Protein AF-A0A0S7YX00-F1 (afdb_monomer)

Sequence (338 aa):
MTSGRVPSSRSVAGLLFGPGLVAVASLVLVPGPVPAQARPAGPFEGATAPPATVVSAWKPSEPPGGVEIAVRPLPASLGFGGDPFGFRRVASSASLAGPRQAEPGGASPARATLFSAVLPGAGQHLLGQNRKWVYLALEATGWFFYLDRRSKGNDLAVAYRDFAWVEARIQSGERVDGDFDYYEKLTQWQRSGLFDADPSAAGVQPETDPDTYNGSIWELATGIFLPDGPEPPASDPRYQRALQYYAERGYGTEFLWDWTGTGEAQEEYGDLISASDERYRQATNALGAIIANHVVSAVDAYLSSRGVPTPSEIRVAPTVAPSGDVRWVTRVRLDRLP

Mean predicted aligned error: 16.05 Å

Secondary structure (DSSP, 8-state):
----PPP---------------------PPPPPPPPPP---------PPPPPPP-------PPS-PEEEEPPPPP--------SS--TT-------------------HHHHHHHHHHSTTHHHHHTT-TTHHHHHHHHHHHHHHHHHHHHHHHHHHHHHHHHIIIIIB---SS-----HHHHHHHHH-SB---S-S-TTSSS------TTSHHHHHHHHHHHHHS-SSSPPPTTSHHHHHHHHHHHHHS--GGG-BB-TT-HHHHHHHHHHHHHHHHHHHHHHHHHHHHHHHHHHHHHHHHHHHTTPPPPSEEEEEEEE-TTS-EEEEEEEEPPPP-

Foldseek 3Di:
DDDDDDDDDDDDDDDDDDDDDDDDDDDDDDDDDDDDDDDDDDDDDDDDDDDDDDDDDDDDPDDPDWDWDFDDDDFDFDDDDDDLPPCPPPQVFPQPDDDDQQDLPDDDLVNLLVLLLVPFLRLVVVSVHPCSVVLVVLLVVLVVLLVVLLVVLVVLVVVLQVLCQPQWDPDDDDDDGDDVVLLVVLLVAQWLAAQAPDPVDPDRDFGCPCSHNLNVLLVVLCVVQPPPDPDDPCPDVSVVSSSVSSVVRRDHNNSTTHCVPPVVSSVVSVVSNVSSVSSVVSSVVSVVSSSVSSNLSSVQSSCVSVVHDGFSGWGWDFDQDPRRTTTTTIITHHDDDD

pLDDT: mean 70.53, std 27.31, range [21.47, 98.5]

Solvent-accessible surface area (backbone atoms only — not comparable to full-atom values): 20648 Å² total; per-residue (Å²): 137,83,87,85,87,82,85,85,77,86,82,78,85,77,87,79,83,79,85,82,86,84,84,83,84,83,86,81,82,79,81,77,88,75,83,81,79,87,76,86,88,79,90,84,86,90,82,91,78,82,84,83,78,82,81,77,88,79,80,80,89,72,81,91,77,72,64,83,57,85,61,86,75,82,91,58,78,69,84,89,89,75,78,89,74,75,62,80,77,65,72,52,70,60,70,77,82,84,89,78,89,66,76,93,66,87,60,55,39,68,57,25,19,54,40,2,55,77,39,40,18,44,13,28,48,69,60,73,40,74,65,20,57,56,39,40,51,52,42,55,51,23,51,50,49,21,54,54,25,45,49,54,18,49,54,32,51,50,47,36,52,53,46,41,57,70,71,28,37,50,86,49,90,74,96,74,86,75,61,69,68,55,60,50,46,58,65,75,34,62,26,30,48,43,46,46,69,43,79,88,51,92,71,78,35,68,24,80,54,58,88,17,50,22,4,37,42,35,53,53,22,37,70,74,47,48,72,95,71,81,83,72,58,77,87,36,71,44,49,46,50,20,50,49,53,24,68,76,69,40,55,49,71,69,68,23,34,46,36,81,94,38,61,70,57,47,52,53,44,44,50,34,49,54,51,16,53,50,24,43,51,49,15,52,51,25,49,51,51,37,54,49,47,19,53,53,30,14,52,51,18,34,38,48,56,70,71,44,78,77,55,55,31,54,40,66,45,82,43,73,43,98,84,43,35,72,38,58,43,48,45,49,40,62,73,80,78,133

Structure (mmCIF, N/CA/C/O backbone):
data_AF-A0A0S7YX00-F1
#
_entry.id   AF-A0A0S7YX00-F1
#
loop_
_atom_site.group_PDB
_atom_site.id
_atom_site.type_symbol
_atom_site.label_atom_id
_atom_site.label_alt_id
_atom_site.label_comp_id
_atom_site.label_asym_id
_atom_site.label_entity_id
_atom_site.label_seq_id
_atom_site.pdbx_PDB_ins_code
_atom_site.Cartn_x
_atom_site.Cartn_y
_atom_site.Cartn_z
_atom_site.occupancy
_atom_site.B_iso_or_equiv
_atom_site.auth_seq_id
_atom_site.auth_comp_id
_atom_site.auth_asym_id
_atom_site.auth_atom_id
_atom_site.pdbx_PDB_model_num
ATOM 1 N N . MET A 1 1 ? -36.240 34.944 -30.068 1.00 39.12 1 MET A N 1
ATOM 2 C CA . MET A 1 1 ? -35.893 33.544 -30.388 1.00 39.12 1 MET A CA 1
ATOM 3 C C . MET A 1 1 ? -34.801 33.125 -29.406 1.00 39.12 1 MET A C 1
ATOM 5 O O . MET A 1 1 ? -33.684 33.595 -29.538 1.00 39.12 1 MET A O 1
ATOM 9 N N . THR A 1 2 ? -35.190 32.702 -28.193 1.00 36.19 2 THR A N 1
ATOM 10 C CA . THR A 1 2 ? -35.286 31.284 -27.740 1.00 36.19 2 THR A CA 1
ATOM 11 C C . THR A 1 2 ? -33.901 30.630 -27.691 1.00 36.19 2 THR A C 1
ATOM 13 O O . THR A 1 2 ? -33.361 30.287 -28.729 1.00 36.19 2 THR A O 1
ATOM 16 N N . SER A 1 3 ? -33.197 30.707 -26.556 1.00 36.34 3 SER A N 1
ATOM 17 C CA . SER A 1 3 ? -33.302 29.848 -25.352 1.00 36.34 3 SER A CA 1
ATOM 18 C C . SER A 1 3 ? -32.777 28.428 -25.580 1.00 36.34 3 SER A C 1
ATOM 20 O O . SER A 1 3 ? -33.267 27.722 -26.452 1.00 36.34 3 SER A O 1
ATOM 22 N N . GLY A 1 4 ? -31.814 28.016 -24.751 1.00 30.84 4 GLY A N 1
ATOM 23 C CA . GLY A 1 4 ? -31.291 26.652 -24.717 1.00 30.84 4 GLY A CA 1
ATOM 24 C C . GLY A 1 4 ? -30.105 26.492 -23.768 1.00 30.84 4 GLY A C 1
ATOM 25 O O . GLY A 1 4 ? -29.008 26.166 -24.202 1.00 30.84 4 GLY A O 1
ATOM 26 N N . ARG A 1 5 ? -30.306 26.765 -22.472 1.00 38.06 5 ARG A N 1
ATOM 27 C CA . ARG A 1 5 ? -29.347 26.447 -21.399 1.00 38.06 5 ARG A CA 1
ATOM 28 C C . ARG A 1 5 ? -29.651 25.026 -20.913 1.00 38.06 5 ARG A C 1
ATOM 30 O O . ARG A 1 5 ? -30.745 24.795 -20.406 1.00 38.06 5 ARG A O 1
ATOM 37 N N . VAL A 1 6 ? -28.709 24.098 -21.062 1.00 38.31 6 VAL A N 1
ATOM 38 C CA . VAL A 1 6 ? -28.797 22.734 -20.512 1.00 38.31 6 VAL A CA 1
ATOM 39 C C . VAL A 1 6 ? -27.951 22.665 -19.234 1.00 38.31 6 VAL A C 1
ATOM 41 O O . VAL A 1 6 ? -26.785 23.058 -19.279 1.00 38.31 6 VAL A O 1
ATOM 44 N N . PRO A 1 7 ? -28.493 22.200 -18.093 1.00 37.00 7 PRO A N 1
ATOM 45 C CA . PRO A 1 7 ? -27.717 21.939 -16.887 1.00 37.00 7 PRO A CA 1
ATOM 46 C C . PRO A 1 7 ? -27.317 20.456 -16.817 1.00 37.00 7 PRO A C 1
ATOM 48 O O . PRO A 1 7 ? -28.180 19.582 -16.864 1.00 37.00 7 PRO A O 1
ATOM 51 N N . SER A 1 8 ? -26.027 20.153 -16.657 1.00 32.59 8 SER A N 1
ATOM 52 C CA . SER A 1 8 ? -25.559 18.790 -16.371 1.00 32.59 8 SER A CA 1
ATOM 53 C C . SER A 1 8 ? -25.331 18.594 -14.868 1.00 32.59 8 SER A C 1
ATOM 55 O O . SER A 1 8 ? -24.428 19.172 -14.267 1.00 32.59 8 SER A O 1
ATOM 57 N N . SER A 1 9 ? -26.243 17.808 -14.296 1.00 30.42 9 SER A N 1
ATOM 58 C CA . SER A 1 9 ? -26.209 16.990 -13.075 1.00 30.42 9 SER A CA 1
ATOM 59 C C . SER A 1 9 ? -25.011 17.100 -12.118 1.00 30.42 9 SER A C 1
ATOM 61 O O . SER A 1 9 ? -23.893 16.693 -12.423 1.00 30.42 9 SER A O 1
ATOM 63 N N . ARG A 1 10 ? -25.322 17.481 -10.872 1.00 30.47 10 ARG A N 1
ATOM 64 C CA . ARG A 1 10 ? -24.549 17.115 -9.678 1.00 30.47 10 ARG A CA 1
ATOM 65 C C . ARG A 1 10 ? -24.726 15.618 -9.404 1.00 30.47 10 ARG A C 1
ATOM 67 O O . ARG A 1 10 ? -25.844 15.189 -9.128 1.00 30.47 10 ARG A O 1
ATOM 74 N N . SER A 1 11 ? -23.638 14.854 -9.428 1.00 27.12 11 SER A N 1
ATOM 75 C CA . SER A 1 11 ? -23.610 13.504 -8.859 1.00 27.12 11 SER A CA 1
ATOM 76 C C . SER A 1 11 ? -23.527 13.593 -7.338 1.00 27.12 11 SER A C 1
ATOM 78 O O . SER A 1 11 ? -22.580 14.141 -6.778 1.00 27.12 11 SER A O 1
ATOM 80 N N . VAL A 1 12 ? -24.553 13.066 -6.677 1.00 28.19 12 VAL A N 1
ATOM 81 C CA . VAL A 1 12 ? -24.581 12.797 -5.239 1.00 28.19 12 VAL A CA 1
ATOM 82 C C . VAL A 1 12 ? -23.886 11.454 -5.031 1.00 28.19 12 VAL A C 1
ATOM 84 O O . VAL A 1 12 ? -24.393 10.425 -5.472 1.00 28.19 12 VAL A O 1
ATOM 87 N N . ALA A 1 13 ? -22.720 11.456 -4.388 1.00 27.70 13 ALA A N 1
ATOM 88 C CA . ALA A 1 13 ? -22.060 10.231 -3.951 1.00 27.70 13 ALA A CA 1
ATOM 89 C C . ALA A 1 13 ? -22.812 9.669 -2.735 1.00 27.70 13 ALA A C 1
ATOM 91 O O . ALA A 1 13 ? -22.758 10.225 -1.637 1.00 27.70 13 ALA A O 1
ATOM 92 N N . GLY A 1 14 ? -23.561 8.588 -2.949 1.00 25.30 14 GLY A N 1
ATOM 93 C CA . GLY A 1 14 ? -24.151 7.792 -1.880 1.00 25.30 14 GLY A CA 1
ATOM 94 C C . GLY A 1 14 ? -23.082 6.931 -1.207 1.00 25.30 14 GLY A C 1
ATOM 95 O O . GLY A 1 14 ? -22.439 6.116 -1.863 1.00 25.30 14 GLY A O 1
ATOM 96 N N . LEU A 1 15 ? -22.912 7.098 0.106 1.00 25.75 15 LEU A N 1
ATOM 97 C CA . LEU A 1 15 ? -22.198 6.149 0.959 1.00 25.75 15 LEU A CA 1
ATOM 98 C C . LEU A 1 15 ? -22.994 4.838 1.021 1.00 25.75 15 LEU A C 1
ATOM 100 O O . LEU A 1 15 ? -24.008 4.748 1.713 1.00 25.75 15 LEU A O 1
ATOM 104 N N . LEU A 1 16 ? -22.530 3.820 0.300 1.00 25.03 16 LEU A N 1
ATOM 105 C CA . LEU A 1 16 ? -22.987 2.442 0.453 1.00 25.03 16 LEU A CA 1
ATOM 106 C C . LEU A 1 16 ? -22.139 1.760 1.533 1.00 25.03 16 LEU A C 1
ATOM 108 O O . LEU A 1 16 ? -20.984 1.409 1.308 1.00 25.03 16 LEU A O 1
ATOM 112 N N . PHE A 1 17 ? -22.724 1.573 2.716 1.00 27.27 17 PHE A N 1
ATOM 113 C CA . PHE A 1 17 ? -22.207 0.656 3.731 1.00 27.27 17 PHE A CA 1
ATOM 114 C C . PHE A 1 17 ? -22.526 -0.786 3.300 1.00 27.27 17 PHE A C 1
ATOM 116 O O . PHE A 1 17 ? -23.693 -1.166 3.215 1.00 27.27 17 PHE A O 1
ATOM 123 N N . GLY A 1 18 ? -21.494 -1.579 3.001 1.00 27.72 18 GLY A N 1
ATOM 124 C CA . GLY A 1 18 ? -21.619 -3.018 2.738 1.00 27.72 18 GLY A CA 1
ATOM 125 C C . GLY A 1 18 ? -21.841 -3.835 4.026 1.00 27.72 18 GLY A C 1
ATOM 126 O O . GLY A 1 18 ? -21.456 -3.383 5.107 1.00 27.72 18 GLY A O 1
ATOM 127 N N . PRO A 1 19 ? -22.464 -5.028 3.950 1.00 31.31 19 PRO A N 1
ATOM 128 C CA . PRO A 1 19 ? -22.871 -5.783 5.128 1.00 31.31 19 PRO A CA 1
ATOM 129 C C . PRO A 1 19 ? -21.770 -6.711 5.668 1.00 31.31 19 PRO A C 1
ATOM 131 O O . PRO A 1 19 ? -21.123 -7.436 4.922 1.00 31.31 19 PRO A O 1
ATOM 134 N N . GLY A 1 20 ? -21.673 -6.758 7.001 1.00 26.23 20 GLY A N 1
ATOM 135 C CA . GLY A 1 20 ? -21.537 -8.004 7.762 1.00 26.23 20 GLY A CA 1
ATOM 136 C C . GLY A 1 20 ? -20.163 -8.675 7.821 1.00 26.23 20 GLY A C 1
ATOM 137 O O . GLY A 1 20 ? -19.951 -9.705 7.192 1.00 26.23 20 GLY A O 1
ATOM 138 N N . LEU A 1 21 ? -19.289 -8.199 8.711 1.00 24.34 21 LEU A N 1
ATOM 139 C CA . LEU A 1 21 ? -18.224 -9.028 9.285 1.00 24.34 21 LEU A CA 1
ATOM 140 C C . LEU A 1 21 ? -18.770 -9.708 10.550 1.00 24.34 21 LEU A C 1
ATOM 142 O O . LEU A 1 21 ? -19.022 -9.057 11.562 1.00 24.34 21 LEU A O 1
ATOM 146 N N . VAL A 1 22 ? -18.995 -11.022 10.479 1.00 22.67 22 VAL A N 1
ATOM 147 C CA . VAL A 1 22 ? -19.346 -11.855 11.638 1.00 22.67 22 VAL A CA 1
ATOM 148 C C . VAL A 1 22 ? -18.048 -12.307 12.303 1.00 22.67 22 VAL A C 1
ATOM 150 O O . VAL A 1 22 ? -17.321 -13.133 11.757 1.00 22.67 22 VAL A O 1
ATOM 153 N N . ALA A 1 23 ? -17.750 -11.777 13.488 1.00 23.91 23 ALA A N 1
ATOM 154 C CA . ALA A 1 23 ? -16.670 -12.285 14.326 1.00 23.91 23 ALA A CA 1
ATOM 155 C C . ALA A 1 23 ? -17.162 -13.513 15.111 1.00 23.91 23 ALA A C 1
ATOM 157 O O . ALA A 1 23 ? -18.041 -13.405 15.966 1.00 23.91 23 ALA A O 1
ATOM 158 N N . VAL A 1 24 ? -16.596 -14.688 14.824 1.00 21.47 24 VAL A N 1
ATOM 159 C CA . VAL A 1 24 ? -16.824 -15.914 15.603 1.00 21.47 24 VAL A CA 1
ATOM 160 C C . VAL A 1 24 ? -15.789 -15.970 1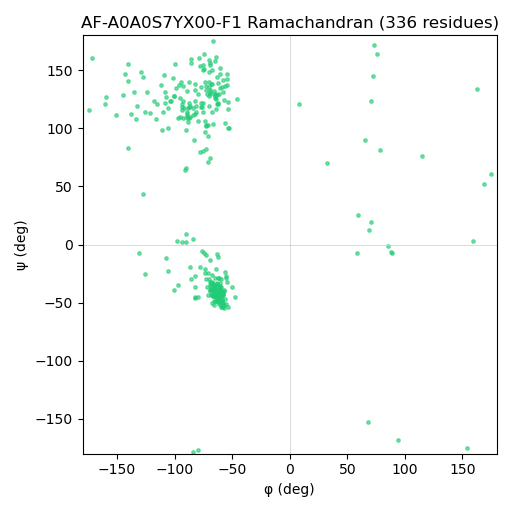6.726 1.00 21.47 24 VAL A C 1
ATOM 162 O O . VAL A 1 24 ? -14.601 -16.154 16.476 1.00 21.47 24 VAL A O 1
ATOM 165 N N . ALA A 1 25 ? -16.234 -15.809 17.972 1.00 25.16 25 ALA A N 1
ATOM 166 C CA . ALA A 1 25 ? -15.408 -16.040 19.153 1.00 25.16 25 ALA A CA 1
ATOM 167 C C . ALA A 1 25 ? -15.591 -17.490 19.628 1.00 25.16 25 ALA A C 1
ATOM 169 O O . ALA A 1 25 ? -16.645 -17.845 20.155 1.00 25.16 25 ALA A O 1
ATOM 170 N N . SER A 1 26 ? -14.569 -18.329 19.452 1.00 21.91 26 SER A N 1
ATOM 171 C CA . SER A 1 26 ? -14.550 -19.699 19.981 1.00 21.91 26 SER A CA 1
ATOM 172 C C . SER A 1 26 ? -13.866 -19.730 21.348 1.00 21.91 26 SER A C 1
ATOM 174 O O . SER A 1 26 ? -12.684 -19.415 21.468 1.00 21.91 26 SER A O 1
ATOM 176 N N . LEU A 1 27 ? -14.607 -20.133 22.382 1.00 24.45 27 LEU A N 1
ATOM 177 C CA . LEU A 1 27 ? -14.086 -20.410 23.721 1.00 24.45 27 LEU A CA 1
ATOM 178 C C . LEU A 1 27 ? -13.621 -21.873 23.775 1.00 24.45 27 LEU A C 1
ATOM 180 O O . LEU A 1 27 ? -14.450 -22.781 23.771 1.00 24.45 27 LEU A O 1
ATOM 184 N N . VAL A 1 28 ? -12.311 -22.119 23.823 1.00 23.00 28 VAL A N 1
ATOM 185 C CA . VAL A 1 28 ? -11.766 -23.474 24.012 1.00 23.00 28 VAL A CA 1
ATOM 186 C C . VAL A 1 28 ? -11.467 -23.681 25.495 1.00 23.00 28 VAL A C 1
ATOM 188 O O . VAL A 1 28 ? -10.537 -23.084 26.033 1.00 23.00 28 VAL A O 1
ATOM 191 N N . LEU A 1 29 ? -12.255 -24.530 26.162 1.00 21.83 29 LEU A N 1
ATOM 192 C CA . LEU A 1 29 ? -11.905 -25.057 27.481 1.00 21.83 29 LEU A CA 1
ATOM 193 C C . LEU A 1 29 ? -10.850 -26.155 27.305 1.00 21.83 29 LEU A C 1
ATOM 195 O O . LEU A 1 29 ? -11.117 -27.179 26.680 1.00 21.83 29 LEU A O 1
ATOM 199 N N . VAL A 1 30 ? -9.665 -25.953 27.875 1.00 24.98 30 VAL A N 1
ATOM 200 C CA . VAL A 1 30 ? -8.631 -26.989 27.961 1.00 24.98 30 VAL A CA 1
ATOM 201 C C . VAL A 1 30 ? -8.925 -27.852 29.196 1.00 24.98 30 VAL A C 1
ATOM 203 O O . VAL A 1 30 ? -8.916 -27.315 30.306 1.00 24.98 30 VAL A O 1
ATOM 206 N N . PRO A 1 31 ? -9.208 -29.161 29.060 1.00 28.22 31 PRO A N 1
ATOM 207 C CA . PRO A 1 31 ? -9.336 -30.038 30.216 1.00 28.22 31 PRO A CA 1
ATOM 208 C C . PRO A 1 31 ? -7.971 -30.223 30.895 1.00 28.22 31 PRO A C 1
ATOM 210 O O . PRO A 1 31 ? -6.945 -30.373 30.232 1.00 28.22 31 PRO A O 1
ATOM 213 N N . GLY A 1 32 ? -7.968 -30.197 32.230 1.00 28.38 32 GLY A N 1
ATOM 214 C CA . GLY A 1 32 ? -6.773 -30.411 33.046 1.00 28.38 32 GLY A CA 1
ATOM 215 C C . GLY A 1 32 ? -6.179 -31.821 32.888 1.00 28.38 32 GLY A C 1
ATOM 216 O O . GLY A 1 32 ? -6.862 -32.734 32.416 1.00 28.38 32 GLY A O 1
ATOM 217 N N . PRO A 1 33 ? -4.906 -32.014 33.277 1.00 30.31 33 PRO A N 1
ATOM 218 C CA . PRO A 1 33 ? -4.198 -33.269 33.069 1.00 30.31 33 PRO A CA 1
ATOM 219 C C . PRO A 1 33 ? -4.831 -34.413 33.871 1.00 30.31 33 PRO A C 1
ATOM 221 O O . PRO A 1 33 ? -5.014 -34.329 35.085 1.00 30.31 33 PRO A O 1
ATOM 224 N N . VAL A 1 34 ? -5.133 -35.503 33.169 1.00 33.88 34 VAL A N 1
ATOM 225 C CA . VAL A 1 34 ? -5.534 -36.790 33.747 1.00 33.88 34 VAL A CA 1
ATOM 226 C C . VAL A 1 34 ? -4.294 -37.445 34.374 1.00 33.88 34 VAL A C 1
ATOM 228 O O . VAL A 1 34 ? -3.252 -37.486 33.714 1.00 33.88 34 VAL A O 1
ATOM 231 N N . PRO A 1 35 ? -4.350 -37.972 35.612 1.00 32.97 35 PRO A N 1
ATOM 232 C CA . PRO A 1 35 ? -3.219 -38.687 36.192 1.00 32.97 35 PRO A CA 1
ATOM 233 C C . PRO A 1 35 ? -2.915 -39.954 35.381 1.00 32.97 35 PRO A C 1
ATOM 235 O O . PRO A 1 35 ? -3.801 -40.757 35.084 1.00 32.97 35 PRO A O 1
ATOM 238 N N . ALA A 1 36 ? -1.644 -40.116 35.013 1.00 37.00 36 ALA A N 1
ATOM 239 C CA . ALA A 1 36 ? -1.156 -41.232 34.218 1.00 37.00 36 ALA A CA 1
ATOM 240 C C . ALA A 1 36 ? -1.342 -42.567 34.959 1.00 37.00 36 ALA A C 1
ATOM 242 O O . ALA A 1 36 ? -0.801 -42.774 36.045 1.00 37.00 36 ALA A O 1
ATOM 243 N N . GLN A 1 37 ? -2.086 -43.490 34.346 1.00 33.47 37 GLN A N 1
ATOM 244 C CA . GLN A 1 37 ? -2.080 -44.898 34.732 1.00 33.47 37 GLN A CA 1
ATOM 245 C C . GLN A 1 37 ? -0.731 -45.521 34.359 1.00 33.47 37 GLN A C 1
ATOM 247 O O . GLN A 1 37 ? -0.269 -45.406 33.222 1.00 33.47 37 GLN A O 1
ATOM 252 N N . ALA A 1 38 ? -0.113 -46.197 35.326 1.00 36.66 38 ALA A N 1
ATOM 253 C CA . ALA A 1 38 ? 1.115 -46.953 35.141 1.00 36.66 38 ALA A CA 1
ATOM 254 C C . ALA A 1 38 ? 0.907 -48.110 34.147 1.00 36.66 38 ALA A C 1
ATOM 256 O O . ALA A 1 38 ? 0.004 -48.931 34.315 1.00 36.66 38 ALA A O 1
ATOM 257 N N . ARG A 1 39 ? 1.775 -48.197 33.134 1.00 35.69 39 ARG A N 1
ATOM 258 C CA . ARG A 1 39 ? 1.955 -49.391 32.296 1.00 35.69 39 ARG A CA 1
ATOM 259 C C . ARG A 1 39 ? 3.304 -50.051 32.610 1.00 35.69 39 ARG A C 1
ATOM 261 O O . ARG A 1 39 ? 4.255 -49.339 32.929 1.00 35.69 39 ARG A O 1
ATOM 268 N N . PRO A 1 40 ? 3.387 -51.391 32.536 1.00 36.41 40 PRO A N 1
ATOM 269 C CA . PRO A 1 40 ? 4.567 -52.147 32.932 1.00 36.41 40 PRO A CA 1
ATOM 270 C C . PRO A 1 40 ? 5.699 -52.055 31.902 1.00 36.41 40 PRO A C 1
ATOM 272 O O . PRO A 1 40 ? 5.469 -51.909 30.702 1.00 36.41 40 PRO A O 1
ATOM 275 N N . ALA A 1 41 ? 6.921 -52.160 32.423 1.00 38.22 41 ALA A N 1
ATOM 276 C CA . ALA A 1 41 ? 8.183 -52.103 31.704 1.00 38.22 41 ALA A CA 1
ATOM 277 C C . ALA A 1 41 ? 8.392 -53.304 30.765 1.00 38.22 41 ALA A C 1
ATOM 279 O O . ALA A 1 41 ? 8.159 -54.452 31.140 1.00 38.22 41 ALA A O 1
ATOM 280 N N . GLY A 1 42 ? 8.909 -53.015 29.571 1.00 38.19 42 GLY A N 1
ATOM 281 C CA . GLY A 1 42 ? 9.563 -53.964 28.674 1.00 38.19 42 GLY A CA 1
ATOM 282 C C . GLY A 1 42 ? 10.943 -53.412 28.288 1.00 38.19 42 GLY A C 1
ATOM 283 O O . GLY A 1 42 ? 11.078 -52.189 28.189 1.00 38.19 42 GLY A O 1
ATOM 284 N N . PRO A 1 43 ? 11.974 -54.261 28.130 1.00 50.09 43 PRO A N 1
ATOM 285 C CA . PRO A 1 43 ? 13.358 -53.817 28.046 1.00 50.09 43 PRO A CA 1
ATOM 286 C C . PRO A 1 43 ? 13.763 -53.596 26.589 1.00 50.09 43 PRO A C 1
ATOM 288 O O . PRO A 1 43 ? 13.468 -54.449 25.767 1.00 50.09 43 PRO A O 1
ATOM 291 N N . PHE A 1 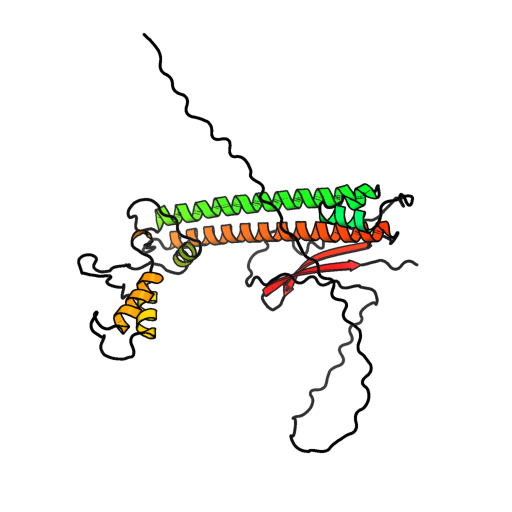44 ? 14.467 -52.508 26.281 1.00 37.72 44 PHE A N 1
ATOM 292 C CA . PHE A 1 44 ? 15.586 -52.536 25.334 1.00 37.72 44 PHE A CA 1
ATOM 293 C C . PHE A 1 44 ? 16.493 -51.323 25.562 1.00 37.72 44 PHE A C 1
ATOM 295 O O . PHE A 1 44 ? 16.048 -50.179 25.652 1.00 37.72 44 PHE A O 1
ATOM 302 N N . GLU A 1 45 ? 17.769 -51.652 25.731 1.00 34.19 45 GLU A N 1
ATOM 303 C CA . GLU A 1 45 ? 18.921 -50.794 25.970 1.00 34.19 45 GLU A CA 1
ATOM 304 C C . GLU A 1 45 ? 19.299 -49.938 24.755 1.00 34.19 45 GLU A C 1
ATOM 306 O O . GLU A 1 45 ? 19.151 -50.360 23.610 1.00 34.19 45 GLU A O 1
ATOM 311 N N . GLY A 1 46 ? 19.954 -48.807 25.039 1.00 35.28 46 GLY A N 1
ATOM 312 C CA . GLY A 1 46 ? 21.156 -48.433 24.293 1.00 35.28 46 GLY A CA 1
ATOM 313 C C . GLY A 1 46 ? 21.080 -47.173 23.436 1.00 35.28 46 GLY A C 1
ATOM 314 O O . GLY A 1 46 ? 21.095 -47.271 22.217 1.00 35.28 46 GLY A O 1
ATOM 315 N N . ALA A 1 47 ? 21.132 -45.989 24.057 1.00 34.16 47 ALA A N 1
ATOM 316 C CA . ALA A 1 47 ? 21.841 -44.838 23.483 1.00 34.16 47 ALA A CA 1
ATOM 317 C C . ALA A 1 47 ? 22.155 -43.788 24.563 1.00 34.16 47 ALA A C 1
ATOM 319 O O . ALA A 1 47 ? 21.274 -43.264 25.240 1.00 34.16 47 ALA A O 1
ATOM 320 N N . THR A 1 48 ? 23.444 -43.506 24.722 1.00 36.03 48 THR A N 1
ATOM 321 C CA . THR A 1 48 ? 24.059 -42.530 25.628 1.00 36.03 48 THR A CA 1
ATOM 322 C C . THR A 1 48 ? 23.674 -41.085 25.291 1.00 36.03 48 THR A C 1
ATOM 324 O O . THR A 1 48 ? 23.925 -40.631 24.175 1.00 36.03 48 THR A O 1
ATOM 327 N N . ALA A 1 49 ? 23.147 -40.345 26.273 1.00 31.66 49 ALA A N 1
ATOM 328 C CA . ALA A 1 49 ? 22.938 -38.895 26.214 1.00 31.66 49 ALA A CA 1
ATOM 329 C C . ALA A 1 49 ? 24.041 -38.136 27.001 1.00 31.66 49 ALA A C 1
ATOM 331 O O . ALA A 1 49 ? 24.471 -38.626 28.048 1.00 31.66 49 ALA A O 1
ATOM 332 N N . PRO A 1 50 ? 24.506 -36.960 26.530 1.00 36.50 50 PRO A N 1
ATOM 333 C CA . PRO A 1 50 ? 25.502 -36.120 27.215 1.00 36.50 50 PRO A CA 1
ATOM 334 C C . PRO A 1 50 ? 24.927 -35.367 28.442 1.00 36.50 50 PRO A C 1
ATOM 336 O O . PRO A 1 50 ? 23.707 -35.305 28.605 1.00 36.50 50 PRO A O 1
ATOM 339 N N . PRO A 1 51 ? 25.784 -34.825 29.339 1.00 35.16 51 PRO A N 1
ATOM 340 C CA . PRO A 1 51 ? 25.403 -34.501 30.714 1.00 35.16 51 PRO A CA 1
ATOM 341 C C . PRO A 1 51 ? 24.434 -33.323 30.839 1.00 35.16 51 PRO A C 1
ATOM 343 O O . PRO A 1 51 ? 24.567 -32.286 30.190 1.00 35.16 51 PRO A O 1
ATOM 346 N N . ALA A 1 52 ? 23.488 -33.503 31.761 1.00 29.42 52 ALA A N 1
ATOM 347 C CA . ALA A 1 52 ? 22.492 -32.534 32.179 1.00 29.42 52 ALA A CA 1
ATOM 348 C C . ALA A 1 52 ? 23.122 -31.202 32.617 1.00 29.42 52 ALA A C 1
ATOM 350 O O . ALA A 1 52 ? 23.915 -31.139 33.558 1.00 29.42 52 ALA A O 1
ATOM 351 N N . THR A 1 53 ? 22.711 -30.120 31.959 1.00 29.05 53 THR A N 1
ATOM 352 C CA . THR A 1 53 ? 22.902 -28.758 32.453 1.00 29.05 53 THR A CA 1
ATOM 353 C C . THR A 1 53 ? 22.002 -28.533 33.667 1.00 29.05 53 THR A C 1
ATOM 355 O O . THR A 1 53 ? 20.796 -28.774 33.635 1.00 29.05 53 THR A O 1
ATOM 358 N N . VAL A 1 54 ? 22.629 -28.073 34.746 1.00 27.75 54 VAL A N 1
ATOM 359 C CA . VAL A 1 54 ? 22.028 -27.662 36.015 1.00 27.75 54 VAL A CA 1
ATOM 360 C C . VAL A 1 54 ? 20.940 -26.612 35.768 1.00 27.75 54 VAL A C 1
ATOM 362 O O . VAL A 1 54 ? 21.223 -25.505 35.314 1.00 27.75 54 VAL A O 1
ATOM 365 N N . VAL A 1 55 ? 19.693 -26.948 36.101 1.00 25.78 55 VAL A N 1
ATOM 366 C CA . VAL A 1 55 ? 18.588 -25.988 36.179 1.00 25.78 55 VAL A CA 1
ATOM 367 C C . VAL A 1 55 ? 18.807 -25.137 37.428 1.00 25.78 55 VAL A C 1
ATOM 369 O O . VAL A 1 55 ? 18.553 -25.571 38.551 1.00 25.78 55 VAL A O 1
ATOM 372 N N . SER A 1 56 ? 19.309 -23.917 37.240 1.00 26.61 56 SER A N 1
ATOM 373 C CA . SER A 1 56 ? 19.279 -22.891 38.276 1.00 26.61 56 SER A CA 1
ATOM 374 C C . SER A 1 56 ? 17.824 -22.544 38.589 1.00 26.61 56 SER A C 1
ATOM 376 O O . SER A 1 56 ? 17.061 -22.175 37.696 1.00 26.61 56 SER A O 1
ATOM 378 N N . ALA A 1 57 ? 17.455 -22.653 39.862 1.00 29.80 57 ALA A N 1
ATOM 379 C CA . ALA A 1 57 ? 16.159 -22.266 40.390 1.00 29.80 57 ALA A CA 1
ATOM 380 C C . ALA A 1 57 ? 15.848 -20.791 40.078 1.00 29.80 57 ALA A C 1
ATOM 382 O O . ALA A 1 57 ? 16.365 -19.882 40.727 1.00 29.80 57 ALA A O 1
ATOM 383 N N . TRP A 1 58 ? 14.967 -20.553 39.107 1.00 23.62 58 TRP A N 1
ATOM 384 C CA . TRP A 1 58 ? 14.283 -19.275 38.956 1.00 23.62 58 TRP A CA 1
ATOM 385 C C . TRP A 1 58 ? 12.999 -19.346 39.786 1.00 23.62 58 TRP A C 1
ATOM 387 O O . TRP A 1 58 ? 12.124 -20.167 39.522 1.00 23.62 58 TRP A O 1
ATOM 397 N N . LYS A 1 59 ? 12.915 -18.532 40.842 1.00 29.78 59 LYS A N 1
ATOM 398 C CA . LYS A 1 59 ? 11.682 -18.285 41.600 1.00 29.78 59 LYS A CA 1
ATOM 399 C C . LYS A 1 59 ? 10.954 -17.108 40.944 1.00 29.78 59 LYS A C 1
ATOM 401 O O . LYS A 1 59 ? 11.440 -15.987 41.090 1.00 29.78 59 LYS A O 1
ATOM 406 N N . PRO A 1 60 ? 9.782 -17.291 40.317 1.00 32.78 60 PRO A N 1
ATOM 407 C CA . PRO A 1 60 ? 8.853 -16.197 40.140 1.00 32.78 60 PRO A CA 1
ATOM 408 C C . PRO A 1 60 ? 8.027 -16.076 41.423 1.00 32.78 60 PRO A C 1
ATOM 410 O O . PRO A 1 60 ? 7.226 -16.944 41.763 1.00 32.78 60 PRO A O 1
ATOM 413 N N . SER A 1 61 ? 8.235 -14.996 42.171 1.00 31.14 61 SER A N 1
ATOM 414 C CA . SER A 1 61 ? 7.250 -14.532 43.144 1.00 31.14 61 SER A CA 1
ATOM 415 C C . SER A 1 61 ? 6.078 -13.908 42.379 1.00 31.14 61 SER A C 1
ATOM 417 O O . SER A 1 61 ? 6.035 -12.693 42.190 1.00 31.14 61 SER A O 1
ATOM 419 N N . GLU A 1 62 ? 5.152 -14.733 41.895 1.00 35.00 62 GLU A N 1
ATOM 420 C CA . GLU A 1 62 ? 3.843 -14.260 41.443 1.00 35.00 62 GLU A CA 1
ATOM 421 C C . GLU A 1 62 ? 2.902 -14.108 42.649 1.00 35.00 62 GLU A C 1
ATOM 423 O O . GLU A 1 62 ? 2.807 -15.021 43.475 1.00 35.00 62 GLU A O 1
ATOM 428 N N . PRO A 1 63 ? 2.167 -12.990 42.781 1.00 34.84 63 PRO A N 1
ATOM 429 C CA . PRO A 1 63 ? 0.988 -12.964 43.630 1.00 34.84 63 PRO A CA 1
ATOM 430 C C . PRO A 1 63 ? -0.145 -13.767 42.957 1.00 34.84 63 PRO A C 1
ATOM 432 O O . PRO A 1 63 ? -0.390 -13.598 41.761 1.00 34.84 63 PRO A O 1
ATOM 435 N N . PRO A 1 64 ? -0.888 -14.608 43.696 1.00 35.47 64 PRO A N 1
ATOM 436 C CA . PRO A 1 64 ? -1.961 -15.404 43.115 1.00 35.47 64 PRO A CA 1
ATOM 437 C C . PRO A 1 64 ? -3.198 -14.525 42.880 1.00 35.47 64 PRO A C 1
ATOM 439 O O . PRO A 1 64 ? -3.743 -13.976 43.841 1.00 35.47 64 PRO A O 1
ATOM 442 N N . GLY A 1 65 ? -3.686 -14.425 41.636 1.00 29.81 65 GLY A N 1
ATOM 443 C CA . GLY A 1 65 ? -5.028 -13.871 41.390 1.00 29.81 65 GLY A CA 1
ATOM 444 C C . GLY A 1 65 ? -5.390 -13.327 40.002 1.00 29.81 65 GLY A C 1
ATOM 445 O O . GLY A 1 65 ? -6.492 -12.807 39.865 1.00 29.81 65 GLY A O 1
ATOM 446 N N . GLY A 1 66 ? -4.533 -13.405 38.981 1.00 28.77 66 GLY A N 1
ATOM 447 C CA . GLY A 1 66 ? -4.887 -12.947 37.629 1.00 28.77 66 GLY A CA 1
ATOM 448 C C . GLY A 1 66 ? -5.533 -14.050 36.788 1.00 28.77 66 GLY A C 1
ATOM 449 O O . GLY A 1 66 ? -4.993 -15.148 36.712 1.00 28.77 66 GLY A O 1
ATOM 450 N N . VAL A 1 67 ? -6.659 -13.765 36.131 1.00 34.97 67 VAL A N 1
ATOM 451 C CA . VAL A 1 67 ? -7.160 -14.591 35.019 1.00 34.97 67 VAL A CA 1
ATOM 452 C C . VAL A 1 67 ? -6.603 -13.998 33.725 1.00 34.97 67 VAL A C 1
ATOM 454 O O . VAL A 1 67 ? -6.887 -12.845 33.400 1.00 34.97 67 VAL A O 1
ATOM 457 N N . GLU A 1 68 ? -5.793 -14.765 32.999 1.00 35.19 68 GLU A N 1
ATOM 458 C CA . GLU A 1 68 ? -5.258 -14.382 31.691 1.00 35.19 68 GLU A CA 1
ATOM 459 C C . GLU A 1 68 ? -6.178 -14.912 30.581 1.00 35.19 68 GLU A C 1
ATOM 461 O O . GLU A 1 68 ? -6.447 -16.109 30.508 1.00 35.19 68 GLU A O 1
ATOM 466 N N . ILE A 1 69 ? -6.679 -14.022 29.718 1.00 34.12 69 ILE A N 1
ATOM 467 C CA . ILE A 1 69 ? -7.470 -14.392 28.537 1.00 34.12 69 ILE A CA 1
ATOM 468 C C . ILE A 1 69 ? -6.685 -13.954 27.300 1.00 34.12 69 ILE A C 1
ATOM 470 O O . ILE A 1 69 ? -6.578 -12.762 27.008 1.00 34.12 69 ILE A O 1
ATOM 474 N N . ALA A 1 70 ? -6.125 -14.921 26.572 1.00 29.98 70 ALA A N 1
ATOM 475 C CA . ALA A 1 70 ? -5.396 -14.678 25.332 1.00 29.98 70 ALA A CA 1
ATOM 476 C C . ALA A 1 70 ? -6.333 -14.823 24.122 1.00 29.98 70 ALA A C 1
ATOM 478 O O . ALA A 1 70 ? -6.894 -15.892 23.888 1.00 29.98 70 ALA A O 1
ATOM 479 N N . VAL A 1 71 ? -6.471 -13.761 23.325 1.00 32.97 71 VAL A N 1
ATOM 480 C CA . VAL A 1 71 ? -7.149 -13.803 22.020 1.00 32.97 71 VAL A CA 1
ATOM 481 C C . VAL A 1 71 ? -6.066 -13.803 20.939 1.00 32.97 71 VAL A C 1
ATOM 483 O O . VAL A 1 71 ? -5.209 -12.923 20.930 1.00 32.97 71 VAL A O 1
ATOM 486 N N . ARG A 1 72 ? -6.058 -14.808 20.054 1.00 26.73 72 ARG A N 1
ATOM 487 C CA . ARG A 1 72 ? -5.107 -14.913 18.932 1.00 26.73 72 ARG A CA 1
ATOM 488 C C . ARG A 1 72 ? -5.646 -14.162 17.705 1.00 26.73 72 ARG A C 1
ATOM 490 O O . ARG A 1 72 ? -6.673 -14.589 17.183 1.00 26.73 72 ARG A O 1
ATOM 497 N N . PRO A 1 73 ? -4.969 -13.119 17.199 1.00 32.59 73 PRO A N 1
ATOM 498 C CA . PRO A 1 73 ? -5.194 -12.635 15.845 1.00 32.59 73 PRO A CA 1
ATOM 499 C C . PRO A 1 73 ? -4.350 -13.418 14.823 1.00 32.59 73 PRO A C 1
ATOM 501 O O . PRO A 1 73 ? -3.370 -14.078 15.180 1.00 32.59 73 PRO A O 1
ATOM 504 N N . LEU A 1 74 ? -4.771 -13.358 13.557 1.00 26.84 74 LEU A N 1
ATOM 505 C CA . LEU A 1 74 ? -4.067 -13.914 12.394 1.00 26.84 74 LEU A CA 1
ATOM 506 C C . LEU A 1 74 ? -2.757 -13.142 12.126 1.00 26.84 74 LEU A C 1
ATOM 508 O O . LEU A 1 74 ? -2.685 -11.959 12.464 1.00 26.84 74 LEU A O 1
ATOM 512 N N . PRO A 1 75 ? -1.722 -13.791 11.560 1.00 27.16 75 PRO A N 1
ATOM 513 C CA . PRO A 1 75 ? -0.392 -13.199 11.441 1.00 27.16 75 PRO A CA 1
ATOM 514 C C . PRO A 1 75 ? -0.362 -12.055 10.420 1.00 27.16 75 PRO A C 1
ATOM 516 O O . PRO A 1 75 ? -0.866 -12.192 9.308 1.00 27.16 75 PRO A O 1
ATOM 519 N N . ALA A 1 76 ? 0.286 -10.956 10.800 1.00 31.58 76 ALA A N 1
ATOM 520 C CA . ALA A 1 76 ? 0.806 -9.934 9.901 1.00 31.58 76 ALA A CA 1
ATOM 521 C C . ALA A 1 76 ? 2.243 -9.640 10.356 1.00 31.58 76 ALA A C 1
ATOM 523 O O . ALA A 1 76 ? 2.466 -9.284 11.515 1.00 31.58 76 ALA A O 1
ATOM 524 N N . SER A 1 77 ? 3.209 -9.877 9.474 1.00 31.20 77 SER A N 1
ATOM 525 C CA . SER A 1 77 ? 4.643 -9.850 9.768 1.00 31.20 77 SER A CA 1
ATOM 526 C C . SER A 1 77 ? 5.300 -8.504 9.426 1.00 31.20 77 SER A C 1
ATOM 528 O O . SER A 1 77 ? 5.105 -8.025 8.314 1.00 31.20 77 SER A O 1
ATOM 530 N N . LEU A 1 78 ? 6.172 -8.037 10.346 1.00 35.81 78 LEU A N 1
ATOM 531 C CA . LEU A 1 78 ? 7.331 -7.111 10.198 1.00 35.81 78 LEU A CA 1
ATOM 532 C C . LEU A 1 78 ? 7.008 -5.616 9.941 1.00 35.81 78 LEU A C 1
ATOM 534 O O . LEU A 1 78 ? 6.042 -5.304 9.268 1.00 35.81 78 LEU A O 1
ATOM 538 N N . GLY A 1 79 ? 7.730 -4.589 10.418 1.00 35.00 79 GLY A N 1
ATOM 539 C CA . GLY A 1 79 ? 8.942 -4.384 11.231 1.00 35.00 79 GLY A CA 1
ATOM 540 C C . GLY A 1 79 ? 9.058 -2.867 11.562 1.00 35.00 79 GLY A C 1
ATOM 541 O O . GLY A 1 79 ? 8.376 -2.052 10.951 1.00 35.00 79 GLY A O 1
ATOM 542 N N . PHE A 1 80 ? 9.829 -2.491 12.590 1.00 32.78 80 PHE A N 1
ATOM 543 C CA . PHE A 1 80 ? 9.734 -1.236 13.374 1.00 32.78 80 PHE A CA 1
ATOM 544 C C . PHE A 1 80 ? 10.475 0.006 12.841 1.00 32.78 80 PHE A C 1
ATOM 546 O O . PHE A 1 80 ? 11.558 -0.123 12.284 1.00 32.78 80 PHE A O 1
ATOM 553 N N . GLY A 1 81 ? 10.008 1.205 13.248 1.00 29.23 81 GLY A N 1
ATOM 554 C CA . GLY A 1 81 ? 10.874 2.392 13.349 1.00 29.23 81 GLY A CA 1
ATOM 555 C C . GLY A 1 81 ? 10.219 3.768 13.570 1.00 29.23 81 GLY A C 1
ATOM 556 O O . GLY A 1 81 ? 10.541 4.690 12.838 1.00 29.23 81 GLY A O 1
ATOM 557 N N . GLY A 1 82 ? 9.340 3.959 14.564 1.00 31.05 82 GLY A N 1
ATOM 558 C CA . GLY A 1 82 ? 8.868 5.305 14.957 1.00 31.05 82 GLY A CA 1
ATOM 559 C C . GLY A 1 82 ? 7.589 5.270 15.794 1.00 31.05 82 GLY A C 1
ATOM 560 O O . GLY A 1 82 ? 6.687 4.516 15.459 1.00 31.05 82 GLY A O 1
ATOM 561 N N . ASP A 1 83 ? 7.521 6.023 16.905 1.00 42.72 83 ASP A N 1
ATOM 562 C CA . ASP A 1 83 ? 6.349 6.081 17.804 1.00 42.72 83 ASP A CA 1
ATOM 563 C C . ASP A 1 83 ? 5.200 6.839 17.113 1.00 42.72 83 ASP A C 1
ATOM 565 O O . ASP A 1 83 ? 5.220 8.071 17.048 1.00 42.72 83 ASP A O 1
ATOM 569 N N . PRO A 1 84 ? 4.182 6.143 16.585 1.00 39.72 84 PRO A N 1
ATOM 570 C CA . PRO A 1 84 ? 3.253 6.746 15.640 1.00 39.72 84 PRO A CA 1
ATOM 571 C C . PRO A 1 84 ? 2.036 7.393 16.317 1.00 39.72 84 PRO A C 1
ATOM 573 O O . PRO A 1 84 ? 1.139 7.946 15.667 1.00 39.72 84 PRO A O 1
ATOM 576 N N . PHE A 1 85 ? 2.036 7.355 17.654 1.00 41.16 85 PHE A N 1
ATOM 577 C CA . PHE A 1 85 ? 1.023 7.939 18.521 1.00 41.16 85 PHE A CA 1
ATOM 578 C C . PHE A 1 85 ? 1.587 8.808 19.655 1.00 41.16 85 PHE A C 1
ATOM 580 O O . PHE A 1 85 ? 0.798 9.424 20.369 1.00 41.16 85 PHE A O 1
ATOM 587 N N . GLY A 1 86 ? 2.908 8.853 19.877 1.00 33.22 86 GLY A N 1
ATOM 588 C CA . GLY A 1 86 ? 3.451 9.415 21.120 1.00 33.22 86 GLY A CA 1
ATOM 589 C C . GLY A 1 86 ? 2.939 8.667 22.359 1.00 33.22 86 GLY A C 1
ATOM 590 O O . GLY A 1 86 ? 2.862 9.233 23.451 1.00 33.22 86 GLY A O 1
ATOM 591 N N . PHE A 1 87 ? 2.558 7.394 22.211 1.00 39.75 87 PHE A N 1
ATOM 592 C CA . PHE A 1 87 ? 2.102 6.570 23.324 1.00 39.75 87 PHE A CA 1
ATOM 593 C C . PHE A 1 87 ? 3.296 5.843 23.938 1.00 39.75 87 PHE A C 1
ATOM 595 O O . PHE A 1 87 ? 3.367 4.614 23.981 1.00 39.75 87 PHE A O 1
ATOM 602 N N . ARG A 1 88 ? 4.207 6.617 24.535 1.00 33.91 88 ARG A N 1
ATOM 603 C CA . ARG A 1 88 ? 5.109 6.122 25.577 1.00 33.91 88 ARG A CA 1
ATOM 604 C C . ARG A 1 88 ? 4.253 5.454 26.657 1.00 33.91 88 ARG A C 1
ATOM 606 O O . ARG A 1 88 ? 3.653 6.157 27.458 1.00 33.91 88 ARG A O 1
ATOM 613 N N . ARG A 1 89 ? 4.159 4.112 26.654 1.00 37.66 89 ARG A N 1
ATOM 614 C CA . ARG A 1 89 ? 3.321 3.308 27.573 1.00 37.66 89 ARG A CA 1
ATOM 615 C C . ARG A 1 89 ? 2.033 4.042 27.970 1.00 37.66 89 ARG A C 1
ATOM 617 O O . ARG A 1 89 ? 1.874 4.387 29.141 1.00 37.66 89 ARG A O 1
ATOM 624 N N . VAL A 1 90 ? 1.078 4.222 27.061 1.00 36.19 90 VAL A N 1
ATOM 625 C CA . VAL A 1 90 ? -0.292 4.436 27.544 1.00 36.19 90 VAL A CA 1
ATOM 626 C C . VAL A 1 90 ? -0.815 3.089 28.007 1.00 36.19 90 VAL A C 1
ATOM 628 O O . VAL A 1 90 ? -1.510 2.350 27.320 1.00 36.19 90 VAL A O 1
ATOM 631 N N . ALA A 1 91 ? -0.401 2.749 29.227 1.00 35.38 91 ALA A N 1
ATOM 632 C CA . ALA A 1 91 ? -1.261 2.018 30.119 1.00 35.38 91 ALA A CA 1
ATOM 633 C C . ALA A 1 91 ? -2.551 2.833 30.175 1.00 35.38 91 ALA A C 1
ATOM 635 O O . ALA A 1 91 ? -2.605 3.859 30.847 1.00 35.38 91 ALA A O 1
ATOM 636 N N . SER A 1 92 ? -3.570 2.420 29.429 1.00 39.59 92 SER A N 1
ATOM 637 C CA . SER A 1 92 ? -4.922 2.888 29.703 1.00 39.59 92 SER A CA 1
ATOM 638 C C . SER A 1 92 ? -5.338 2.246 31.023 1.00 39.59 92 SER A C 1
ATOM 640 O O . SER A 1 92 ? -6.064 1.263 31.054 1.00 39.59 92 SER A O 1
ATOM 642 N N . SER A 1 93 ? -4.788 2.737 32.131 1.00 36.94 93 SER A N 1
ATOM 643 C CA . SER A 1 93 ? -5.295 2.479 33.469 1.00 36.94 93 SER A CA 1
ATOM 644 C C . SER A 1 93 ? -6.507 3.384 33.639 1.00 36.94 93 SER A C 1
ATOM 646 O O . SER A 1 93 ? -6.417 4.478 34.191 1.00 36.94 93 SER A O 1
ATOM 648 N N . ALA A 1 94 ? -7.639 2.954 33.083 1.00 40.00 94 ALA A N 1
ATOM 649 C CA . ALA A 1 94 ? -8.924 3.536 33.423 1.00 40.00 94 ALA A CA 1
ATOM 650 C C . ALA A 1 94 ? -9.257 3.099 34.858 1.00 40.00 94 ALA A C 1
ATOM 652 O O . ALA A 1 94 ? -9.785 2.012 35.075 1.00 40.00 94 ALA A O 1
ATOM 653 N N . SER A 1 95 ? -8.893 3.923 35.843 1.00 40.66 95 SER A N 1
ATOM 654 C CA . SER A 1 95 ? -9.342 3.739 37.224 1.00 40.66 95 SER A CA 1
ATOM 655 C C . SER A 1 95 ? -10.818 4.131 37.305 1.00 40.66 95 SER A C 1
ATOM 657 O O . SER A 1 95 ? -11.169 5.311 37.269 1.00 40.66 95 SER A O 1
ATOM 659 N N . LEU A 1 96 ? -11.699 3.132 37.342 1.00 47.69 96 LEU A N 1
ATOM 660 C CA . LEU A 1 96 ? -13.153 3.298 37.411 1.00 47.69 96 LEU A CA 1
ATOM 661 C C . LEU A 1 96 ? -13.619 3.331 38.880 1.00 47.69 96 LEU A C 1
ATOM 663 O O . LEU A 1 96 ? -14.339 2.444 39.336 1.00 47.69 96 LEU A O 1
ATOM 667 N N . ALA A 1 97 ? -13.204 4.341 39.649 1.00 35.91 97 ALA A N 1
ATOM 668 C CA . ALA A 1 97 ? -13.585 4.470 41.060 1.00 35.91 97 ALA A CA 1
ATOM 669 C C . ALA A 1 97 ? -14.891 5.284 41.277 1.00 35.91 97 ALA A C 1
ATOM 671 O O . ALA A 1 97 ? -14.856 6.508 41.336 1.00 35.91 97 ALA A O 1
ATOM 672 N N . GLY A 1 98 ? -16.013 4.561 41.465 1.00 41.78 98 GLY A N 1
ATOM 673 C CA . GLY A 1 98 ? -17.198 4.878 42.311 1.00 41.78 98 GLY A CA 1
ATOM 674 C C . GLY A 1 98 ? -18.253 5.926 41.860 1.00 41.78 98 GLY A C 1
ATOM 675 O O . GLY A 1 98 ? -17.960 6.790 41.043 1.00 41.78 98 GLY A O 1
ATOM 676 N N . PRO A 1 99 ? -19.474 5.967 42.461 1.00 57.72 99 PRO A N 1
ATOM 677 C CA . PRO A 1 99 ? -20.346 4.867 42.899 1.00 57.72 99 PRO A CA 1
ATOM 678 C C . PRO A 1 99 ? -21.811 4.981 42.383 1.00 57.72 99 PRO A C 1
ATOM 680 O O . PRO A 1 99 ? -22.377 6.067 42.273 1.00 57.72 99 PRO A O 1
ATOM 683 N N . ARG A 1 100 ? -22.461 3.831 42.154 1.00 41.78 100 ARG A N 1
ATOM 684 C CA . ARG A 1 100 ? -23.863 3.518 42.524 1.00 41.78 100 ARG A CA 1
ATOM 685 C C . ARG A 1 100 ? -24.126 2.047 42.199 1.00 41.78 100 ARG A C 1
ATOM 687 O O . ARG A 1 100 ? -24.064 1.650 41.038 1.00 41.78 100 ARG A O 1
ATOM 694 N N . GLN A 1 101 ? -24.389 1.246 43.230 1.00 48.72 101 GLN A N 1
ATOM 695 C CA . GLN A 1 101 ? -24.960 -0.087 43.064 1.00 48.72 101 GLN A CA 1
ATOM 696 C C . GLN A 1 101 ? -26.387 0.100 42.541 1.00 48.72 101 GLN A C 1
ATOM 698 O O . GLN A 1 101 ? -27.216 0.719 43.206 1.00 48.72 101 GLN A O 1
ATOM 703 N N . ALA A 1 102 ? -26.628 -0.334 41.307 1.00 45.41 102 ALA A N 1
ATOM 704 C CA . ALA A 1 102 ? -27.960 -0.357 40.729 1.00 45.41 102 ALA A CA 1
ATOM 705 C C . ALA A 1 102 ? -28.766 -1.491 41.372 1.00 45.41 102 ALA A C 1
ATOM 707 O O . ALA A 1 102 ? -28.242 -2.584 41.593 1.00 45.41 102 ALA A O 1
ATOM 708 N N . GLU A 1 103 ? -30.039 -1.219 41.646 1.00 44.94 103 GLU A N 1
ATOM 709 C CA . GLU A 1 103 ? -31.022 -2.247 41.979 1.00 44.94 103 GLU A CA 1
ATOM 710 C C . GLU A 1 103 ? -31.062 -3.322 40.875 1.00 44.94 103 GLU A C 1
ATOM 712 O O . GLU A 1 103 ? -30.860 -2.986 39.703 1.00 44.94 103 GLU A O 1
ATOM 717 N N . PRO A 1 104 ? -31.313 -4.604 41.209 1.00 46.00 104 PRO A N 1
ATOM 718 C CA . PRO A 1 104 ? -31.287 -5.724 40.269 1.00 46.00 104 PRO A CA 1
ATOM 719 C C . PRO A 1 104 ? -32.476 -5.674 39.290 1.00 46.00 104 PRO A C 1
ATOM 721 O O . PRO A 1 104 ? -33.407 -6.472 39.343 1.00 46.00 104 PRO A O 1
ATOM 724 N N . GLY A 1 105 ? -32.451 -4.718 38.366 1.00 46.22 105 GLY A N 1
ATOM 725 C CA . GLY A 1 105 ? -33.422 -4.560 37.294 1.00 46.22 105 GLY A CA 1
ATOM 726 C C . GLY A 1 105 ? -33.101 -5.457 36.098 1.00 46.22 105 GLY A C 1
ATOM 727 O O . GLY A 1 105 ? -32.400 -5.043 35.183 1.00 46.22 105 GLY A O 1
ATOM 728 N N . GLY A 1 106 ? -33.634 -6.682 36.104 1.00 54.16 106 GLY A N 1
ATOM 729 C CA . GLY A 1 106 ? -34.274 -7.369 34.964 1.00 54.16 106 GLY A CA 1
ATOM 730 C C . GLY A 1 106 ? -33.545 -7.635 33.631 1.00 54.16 106 GLY A C 1
ATOM 731 O O . GLY A 1 106 ? -34.116 -8.329 32.788 1.00 54.16 106 GLY A O 1
ATOM 732 N N . ALA A 1 107 ? -32.336 -7.136 33.370 1.00 60.28 107 ALA A N 1
ATOM 733 C CA . ALA A 1 107 ? -31.658 -7.375 32.093 1.00 60.28 107 ALA A CA 1
ATOM 734 C C . ALA A 1 107 ? -30.870 -8.696 32.125 1.00 60.28 107 ALA A C 1
ATOM 736 O O . ALA A 1 107 ? -29.943 -8.864 32.914 1.00 60.28 107 ALA A O 1
ATOM 737 N N . SER A 1 108 ? -31.210 -9.645 31.244 1.00 79.75 108 SER A N 1
ATOM 738 C CA . SER A 1 108 ? -30.485 -10.920 31.169 1.00 79.75 108 SER A CA 1
ATOM 739 C C . SER A 1 108 ? -29.002 -10.680 30.826 1.00 79.75 108 SER A C 1
ATOM 741 O O . SER A 1 108 ? -28.746 -9.958 29.852 1.00 79.75 108 SER A O 1
ATOM 743 N N . PRO A 1 109 ? -28.046 -11.334 31.510 1.00 77.88 109 PRO A N 1
ATOM 744 C CA . PRO A 1 109 ? -26.612 -11.196 31.251 1.00 77.88 109 PRO A CA 1
ATOM 745 C C . PRO A 1 109 ? -26.223 -11.300 29.776 1.00 77.88 109 PRO A C 1
ATOM 747 O O . PRO A 1 109 ? -25.507 -10.450 29.259 1.00 77.88 109 PRO A O 1
ATOM 750 N N . ALA A 1 110 ? -26.785 -12.284 29.068 1.00 79.12 110 ALA A N 1
ATOM 751 C CA . ALA A 1 110 ? -26.528 -12.496 27.646 1.00 79.12 110 ALA A CA 1
ATOM 752 C C . ALA A 1 110 ? -26.924 -11.288 26.779 1.00 79.12 110 ALA A C 1
ATOM 754 O O . ALA A 1 110 ? -26.185 -10.910 25.875 1.00 79.12 110 ALA A O 1
ATOM 755 N N . ARG A 1 111 ? -28.061 -10.640 27.071 1.00 82.81 111 ARG A N 1
ATOM 756 C CA . ARG A 1 111 ? -28.499 -9.439 26.341 1.00 82.81 111 ARG A CA 1
ATOM 757 C C . ARG A 1 111 ? -27.544 -8.279 26.588 1.00 82.81 111 ARG A C 1
ATOM 759 O O . ARG A 1 111 ? -27.093 -7.681 25.621 1.00 82.81 111 ARG A O 1
ATOM 766 N N . ALA A 1 112 ? -27.195 -7.989 27.843 1.00 78.75 112 ALA A N 1
ATOM 767 C CA . ALA A 1 112 ? -26.285 -6.886 28.161 1.00 78.75 112 ALA A CA 1
ATOM 768 C C . ALA A 1 112 ? -24.924 -7.044 27.454 1.00 78.75 112 ALA A C 1
ATOM 770 O O . ALA A 1 112 ? -24.424 -6.091 26.860 1.00 78.75 112 ALA A O 1
ATOM 771 N N . THR A 1 113 ? -24.373 -8.261 27.435 1.00 78.12 113 THR A N 1
ATOM 772 C CA . THR A 1 113 ? -23.134 -8.581 26.712 1.00 78.12 113 THR A CA 1
ATOM 773 C C . THR A 1 113 ? -23.269 -8.394 25.204 1.00 78.12 113 THR A C 1
ATOM 775 O O . THR A 1 113 ? -22.426 -7.733 24.604 1.00 78.12 113 THR A O 1
ATOM 778 N N . LEU A 1 114 ? -24.326 -8.938 24.589 1.00 84.50 114 LEU A N 1
ATOM 779 C CA . LEU A 1 114 ? -24.550 -8.828 23.144 1.00 84.50 114 LEU A CA 1
ATOM 780 C C . LEU A 1 114 ? -24.693 -7.370 22.700 1.00 84.50 114 LEU A C 1
ATOM 782 O O . LEU A 1 114 ? -24.101 -6.973 21.701 1.00 84.50 114 LEU A O 1
ATOM 786 N N . PHE A 1 115 ? -25.427 -6.558 23.462 1.00 85.69 115 PHE A N 1
ATOM 787 C CA . PHE A 1 115 ? -25.563 -5.137 23.157 1.00 85.69 115 PHE A CA 1
ATOM 788 C C . PHE A 1 115 ? -24.218 -4.409 23.223 1.00 85.69 115 PHE A C 1
ATOM 790 O O . PHE A 1 115 ? -23.905 -3.673 22.293 1.00 85.69 115 PHE A O 1
ATOM 797 N N . SER A 1 116 ? -23.399 -4.647 24.254 1.00 83.88 116 SER A N 1
ATOM 798 C CA . SER A 1 116 ? -22.060 -4.040 24.347 1.00 83.88 116 SER A CA 1
ATOM 799 C C . SER A 1 116 ? -21.070 -4.546 23.294 1.00 83.88 116 SER A C 1
ATOM 801 O O . SER A 1 116 ? -20.149 -3.818 22.938 1.00 83.88 116 SER A O 1
ATOM 803 N N . ALA A 1 117 ? -21.256 -5.764 22.776 1.00 82.00 117 ALA A N 1
ATOM 804 C CA . ALA A 1 117 ? -20.452 -6.279 21.671 1.00 82.00 117 ALA A CA 1
ATOM 805 C C . ALA A 1 117 ? -20.750 -5.548 20.351 1.00 82.00 117 ALA A C 1
ATOM 807 O O . ALA A 1 117 ? -19.837 -5.328 19.560 1.00 82.00 117 ALA A O 1
ATOM 808 N N . VAL A 1 118 ? -22.006 -5.146 20.126 1.00 86.81 118 VAL A N 1
ATOM 809 C CA . VAL A 1 118 ? -22.409 -4.365 18.944 1.00 86.81 118 VAL A CA 1
ATOM 810 C C . VAL A 1 118 ? -22.069 -2.888 19.110 1.00 86.81 118 VAL A C 1
ATOM 812 O O . VAL A 1 118 ? -21.559 -2.270 18.183 1.00 86.81 118 VAL A O 1
ATOM 815 N N . LEU A 1 119 ? -22.365 -2.322 20.280 1.00 87.25 119 LEU A N 1
ATOM 816 C CA . LEU A 1 119 ? -22.164 -0.911 20.578 1.00 87.25 119 LEU A CA 1
ATOM 817 C C . LEU A 1 119 ? -21.577 -0.758 21.989 1.00 87.25 119 LEU A C 1
ATOM 819 O O . LEU A 1 119 ? -22.286 -1.005 22.971 1.00 87.25 119 LEU A O 1
ATOM 823 N N . PRO A 1 120 ? -20.321 -0.310 22.129 1.00 82.56 120 PRO A N 1
ATOM 824 C CA . PRO A 1 120 ? -19.674 -0.184 23.425 1.00 82.56 120 PRO A CA 1
ATOM 825 C C . PRO A 1 120 ? -20.468 0.733 24.352 1.00 82.56 120 PRO A C 1
ATOM 827 O O . PRO A 1 120 ? -20.876 1.835 23.992 1.00 82.56 120 PRO A O 1
ATOM 830 N N . GLY A 1 121 ? -20.708 0.262 25.571 1.00 83.38 121 GLY A N 1
ATOM 831 C CA . GLY A 1 121 ? -21.492 0.962 26.582 1.00 83.38 121 GLY A CA 1
ATOM 832 C C . GLY A 1 121 ? -22.993 0.669 26.543 1.00 83.38 121 GLY A C 1
ATOM 833 O O . GLY A 1 121 ? -23.696 1.087 27.465 1.00 83.38 121 GLY A O 1
ATOM 834 N N . ALA A 1 122 ? -23.516 -0.051 25.542 1.00 85.88 122 ALA A N 1
ATOM 835 C CA . ALA A 1 122 ? -24.951 -0.326 25.438 1.00 85.88 122 ALA A CA 1
ATOM 836 C C . ALA A 1 122 ? -25.467 -1.277 26.536 1.00 85.88 122 ALA A C 1
ATOM 838 O O . ALA A 1 122 ? -26.534 -1.043 27.100 1.00 85.88 122 ALA A O 1
ATOM 839 N N . GLY A 1 123 ? -24.701 -2.298 26.926 1.00 80.94 123 GLY A N 1
ATOM 840 C CA . GLY A 1 123 ? -25.018 -3.145 28.080 1.00 80.94 123 GLY A CA 1
ATOM 841 C C . GLY A 1 123 ? -25.012 -2.364 29.395 1.00 80.94 123 GLY A C 1
ATOM 842 O O . GLY A 1 123 ? -25.914 -2.511 30.214 1.00 80.94 123 GLY A O 1
ATOM 843 N N . GLN A 1 124 ? -24.056 -1.453 29.570 1.00 84.50 124 GLN A N 1
ATOM 844 C CA . GLN A 1 124 ? -23.992 -0.547 30.718 1.00 84.50 124 GLN A CA 1
ATOM 845 C C . GLN A 1 124 ? -25.175 0.429 30.725 1.00 84.50 124 GLN A C 1
ATOM 847 O O . GLN A 1 124 ? -25.715 0.726 31.789 1.00 84.50 124 GLN A O 1
ATOM 852 N N . HIS A 1 125 ? -25.621 0.890 29.552 1.00 87.62 125 HIS A N 1
ATOM 853 C CA . HIS A 1 125 ? -26.839 1.684 29.417 1.00 87.62 125 HIS A CA 1
ATOM 854 C C . HIS A 1 125 ? -28.076 0.901 29.869 1.00 87.62 125 HIS A C 1
ATOM 856 O O . HIS A 1 125 ? -28.860 1.436 30.650 1.00 87.62 125 HIS A O 1
ATOM 862 N N . LEU A 1 126 ? -28.220 -0.359 29.442 1.00 86.81 126 LEU A N 1
ATOM 863 C CA . LEU A 1 126 ? -29.314 -1.238 29.874 1.00 86.81 126 LEU A CA 1
ATOM 864 C C . LEU A 1 126 ? -29.311 -1.488 31.385 1.00 86.81 126 LEU A C 1
ATOM 866 O O . LEU A 1 126 ? -30.372 -1.606 31.986 1.00 86.81 126 LEU A O 1
ATOM 870 N N . LEU A 1 127 ? -28.129 -1.530 31.998 1.00 84.25 127 LEU A N 1
ATOM 871 C CA . LEU A 1 127 ? -27.954 -1.677 33.444 1.00 84.25 127 LEU A CA 1
ATOM 872 C C . LEU A 1 127 ? -28.056 -0.340 34.210 1.00 84.25 127 LEU A C 1
ATOM 874 O O . LEU A 1 127 ? -27.805 -0.306 35.412 1.00 84.25 127 LEU A O 1
ATOM 878 N N . GLY A 1 128 ? -28.380 0.775 33.540 1.00 83.31 128 GLY A N 1
ATOM 879 C CA . GLY A 1 128 ? -28.530 2.092 34.172 1.00 83.31 128 GLY A CA 1
ATOM 880 C C . GLY A 1 128 ? -27.219 2.730 34.650 1.00 83.31 128 GLY A C 1
ATOM 881 O O . GLY A 1 128 ? -27.231 3.631 35.485 1.00 83.31 128 GLY A O 1
ATOM 882 N N . GLN A 1 129 ? -26.072 2.284 34.136 1.00 83.31 129 GLN A N 1
ATOM 883 C CA . GLN A 1 129 ? -24.752 2.694 34.612 1.00 83.31 129 GLN A CA 1
ATOM 884 C C . GLN A 1 129 ? -24.178 3.865 33.800 1.00 83.31 129 GLN A C 1
ATOM 886 O O . GLN A 1 129 ? -24.248 3.903 32.570 1.00 83.31 129 GLN A O 1
ATOM 891 N N . ASN A 1 130 ? -23.525 4.810 34.484 1.00 82.88 130 ASN A N 1
ATOM 892 C CA . ASN A 1 130 ? -22.967 6.020 33.858 1.00 82.88 130 ASN A CA 1
ATOM 893 C C . ASN A 1 130 ? -21.697 5.778 33.030 1.00 82.88 130 ASN A C 1
ATOM 895 O O . ASN A 1 130 ? -21.395 6.556 32.128 1.00 82.88 130 ASN A O 1
ATOM 899 N N . ARG A 1 131 ? -20.981 4.677 33.273 1.00 81.50 131 ARG A N 1
ATOM 900 C CA . ARG A 1 131 ? -19.761 4.300 32.534 1.00 81.50 131 ARG A CA 1
ATOM 901 C C . ARG A 1 131 ? -19.980 4.045 31.035 1.00 81.50 131 ARG A C 1
ATOM 903 O O . ARG A 1 131 ? -19.012 4.014 30.286 1.00 81.50 131 ARG A O 1
ATOM 910 N N . LYS A 1 132 ? -21.236 3.961 30.571 1.00 83.25 132 LYS A N 1
ATOM 911 C CA . LYS A 1 132 ? -21.591 3.991 29.139 1.00 83.25 132 LYS A CA 1
ATOM 912 C C . LYS A 1 132 ? -20.941 5.160 28.389 1.00 83.25 132 LYS A C 1
ATOM 914 O O . LYS A 1 132 ? -20.516 4.994 27.254 1.00 83.25 132 LYS A O 1
ATOM 919 N N . TRP A 1 133 ? -20.818 6.318 29.044 1.00 83.56 133 TRP A N 1
ATOM 920 C CA . TRP A 1 133 ? -20.234 7.515 28.443 1.00 83.56 133 TRP A CA 1
ATOM 921 C C . TRP A 1 133 ? -18.727 7.397 28.227 1.00 83.56 133 TRP A C 1
ATOM 923 O O . TRP A 1 133 ? -18.218 7.964 27.268 1.00 83.56 133 TRP A O 1
ATOM 933 N N . VAL A 1 134 ? -18.025 6.627 29.064 1.0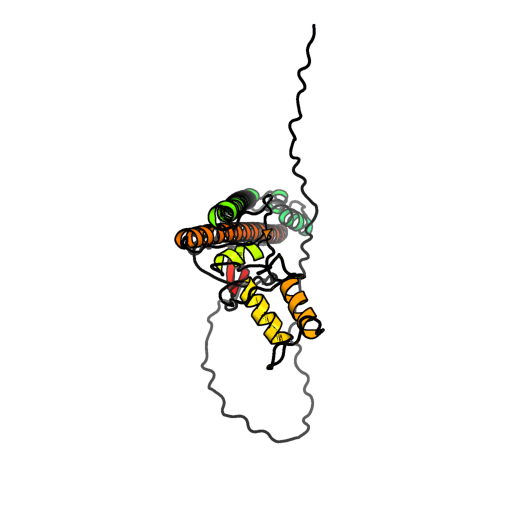0 81.50 134 VAL A N 1
ATOM 934 C CA . VAL A 1 134 ? -16.590 6.361 28.887 1.00 81.50 134 VAL A CA 1
ATOM 935 C C . VAL A 1 134 ? -16.374 5.516 27.636 1.00 81.50 134 VAL A C 1
ATOM 937 O O . VAL A 1 134 ? -15.600 5.904 26.767 1.00 81.50 134 VAL A O 1
ATOM 940 N N . TYR A 1 135 ? -17.110 4.407 27.507 1.00 84.38 135 TYR A N 1
ATOM 941 C CA . TYR A 1 135 ? -17.033 3.541 26.329 1.00 84.38 135 TYR A CA 1
ATOM 942 C C . TYR A 1 135 ? -17.394 4.282 25.042 1.00 84.38 135 TYR A C 1
ATOM 944 O O . TYR A 1 135 ? -16.682 4.145 24.052 1.00 84.38 135 TYR A O 1
ATOM 952 N N . LEU A 1 136 ? -18.445 5.108 25.076 1.00 86.25 136 LEU A N 1
ATOM 953 C CA . LEU A 1 136 ? -18.853 5.919 23.931 1.00 86.25 136 LEU A CA 1
ATOM 954 C C . LEU A 1 136 ? -17.799 6.971 23.552 1.00 86.25 136 LEU A C 1
ATOM 956 O O . LEU A 1 136 ? -17.535 7.171 22.371 1.00 86.25 136 LEU A O 1
ATOM 960 N N . ALA A 1 137 ? -17.191 7.643 24.534 1.00 79.50 137 ALA A N 1
ATOM 961 C CA . ALA A 1 137 ? -16.149 8.636 24.276 1.00 79.50 137 ALA A CA 1
ATOM 962 C C . ALA A 1 137 ? -14.892 8.000 23.659 1.00 79.50 137 ALA A C 1
ATOM 964 O O . ALA A 1 137 ? -14.328 8.548 22.709 1.00 79.50 137 ALA A O 1
ATOM 965 N N . LEU A 1 138 ? -14.478 6.832 24.164 1.00 84.19 138 LEU A N 1
ATOM 966 C CA . LEU A 1 138 ? -13.373 6.055 23.594 1.00 84.19 138 LEU A CA 1
ATOM 967 C C . LEU A 1 138 ? -13.683 5.597 22.168 1.00 84.19 138 LEU A C 1
ATOM 969 O O . LEU A 1 138 ? -12.836 5.735 21.291 1.00 84.19 138 LEU A O 1
ATOM 973 N N . GLU A 1 139 ? -14.905 5.124 21.930 1.00 87.81 139 GLU A N 1
ATOM 974 C CA . GLU A 1 139 ? -15.373 4.691 20.615 1.00 87.81 139 GLU A CA 1
ATOM 975 C C . GLU A 1 139 ? -15.317 5.832 19.594 1.00 87.81 139 GLU A C 1
ATOM 977 O O . GLU A 1 139 ? -14.681 5.712 18.548 1.00 87.81 139 GLU A O 1
ATOM 982 N N . ALA A 1 140 ? -15.911 6.982 19.926 1.00 89.25 140 ALA A N 1
ATOM 983 C CA . ALA A 1 140 ? -15.911 8.157 19.059 1.00 89.25 140 ALA A CA 1
ATOM 984 C C . ALA A 1 140 ? -14.487 8.651 18.754 1.00 89.25 140 ALA A C 1
ATOM 986 O O . ALA A 1 140 ? -14.176 9.002 17.616 1.00 89.25 140 ALA A O 1
ATOM 987 N N . THR A 1 141 ? -13.609 8.636 19.760 1.00 83.69 141 THR A N 1
ATOM 988 C CA . THR A 1 141 ? -12.198 9.012 19.602 1.00 83.69 141 THR A CA 1
ATOM 989 C C . THR A 1 141 ? -11.460 8.033 18.688 1.00 83.69 141 THR A C 1
ATOM 991 O O . THR A 1 141 ? -10.723 8.456 17.799 1.00 83.69 141 THR A O 1
ATOM 994 N N . GLY A 1 142 ? -11.681 6.728 18.868 1.00 85.25 142 GLY A N 1
ATOM 995 C CA . GLY A 1 142 ? -11.107 5.685 18.023 1.00 85.25 142 GLY A CA 1
ATOM 996 C C . GLY A 1 142 ? -11.514 5.846 16.560 1.00 85.25 142 GLY A C 1
ATOM 997 O O . GLY A 1 142 ? -10.646 5.868 15.688 1.00 85.25 142 GLY A O 1
ATOM 998 N N . TRP A 1 143 ? -12.810 6.035 16.289 1.00 94.94 143 TRP A N 1
ATOM 999 C CA . TRP A 1 143 ? -13.310 6.271 14.930 1.00 94.94 143 TRP A CA 1
ATOM 1000 C C . TRP A 1 143 ? -12.748 7.545 14.314 1.00 94.94 143 TRP A C 1
ATOM 1002 O O . TRP A 1 143 ? -12.346 7.522 13.152 1.00 94.94 143 TRP A O 1
ATOM 1012 N N . PHE A 1 144 ? -12.670 8.637 15.081 1.00 92.12 144 PHE A N 1
ATOM 1013 C CA . PHE A 1 144 ? -12.046 9.874 14.619 1.00 92.12 144 PHE A CA 1
ATOM 1014 C C . PHE A 1 144 ? -10.610 9.626 14.139 1.00 92.12 144 PHE A C 1
ATOM 1016 O O . PHE A 1 144 ? -10.274 9.980 13.010 1.00 92.12 144 PHE A O 1
ATOM 1023 N N . PHE A 1 145 ? -9.780 8.960 14.950 1.00 88.62 145 PHE A N 1
ATOM 1024 C CA . PHE A 1 145 ? -8.406 8.645 14.557 1.00 88.62 145 PHE A CA 1
ATOM 1025 C C . PHE A 1 145 ? -8.338 7.674 13.378 1.00 88.62 145 PHE A C 1
ATOM 1027 O O . PHE A 1 145 ? -7.531 7.885 12.477 1.00 88.62 145 PHE A O 1
ATOM 1034 N N . TYR A 1 146 ? -9.174 6.634 13.346 1.00 94.75 146 TYR A N 1
ATOM 1035 C CA . TYR A 1 146 ? -9.217 5.702 12.220 1.00 94.75 146 TYR A CA 1
ATOM 1036 C C . TYR A 1 146 ? -9.500 6.435 10.903 1.00 94.75 146 TYR A C 1
ATOM 1038 O O . TYR A 1 146 ? -8.736 6.295 9.950 1.00 94.75 146 TYR A O 1
ATOM 1046 N N . LEU A 1 147 ? -10.557 7.251 10.867 1.00 96.88 147 LEU A N 1
ATOM 1047 C CA . LEU A 1 147 ? -10.973 7.980 9.670 1.00 96.88 147 LEU A CA 1
ATOM 1048 C C . LEU A 1 147 ? -9.936 9.031 9.252 1.00 96.88 147 LEU A C 1
ATOM 1050 O O . LEU A 1 147 ? -9.578 9.086 8.077 1.00 96.88 147 LEU A O 1
ATOM 1054 N N . ASP A 1 148 ? -9.401 9.807 10.202 1.00 94.25 148 ASP A N 1
ATOM 1055 C CA . ASP A 1 148 ? -8.349 10.804 9.948 1.00 94.25 148 ASP A CA 1
ATOM 1056 C C . ASP A 1 148 ? -7.104 10.164 9.320 1.00 94.25 148 ASP A C 1
ATOM 1058 O O . ASP A 1 148 ? -6.608 10.615 8.285 1.00 94.25 148 ASP A O 1
ATOM 1062 N N . ARG A 1 149 ? -6.605 9.077 9.918 1.00 95.19 149 ARG A N 1
ATOM 1063 C CA . ARG A 1 149 ? -5.388 8.406 9.444 1.00 95.19 149 ARG A CA 1
ATOM 1064 C C . ARG A 1 149 ? -5.627 7.660 8.137 1.00 95.19 149 ARG A C 1
ATOM 1066 O O . ARG A 1 149 ? -4.774 7.713 7.257 1.00 95.19 149 ARG A O 1
ATOM 1073 N N . ARG A 1 150 ? -6.801 7.048 7.955 1.00 97.06 150 ARG A N 1
ATOM 1074 C CA . ARG A 1 150 ? -7.188 6.396 6.695 1.00 97.06 150 ARG A CA 1
ATOM 1075 C C . ARG A 1 150 ? -7.304 7.395 5.543 1.00 97.06 150 ARG A C 1
ATOM 1077 O O . ARG A 1 150 ? -6.902 7.048 4.436 1.00 97.06 150 ARG A O 1
ATOM 1084 N N . SER A 1 151 ? -7.831 8.595 5.801 1.00 97.69 151 SER A N 1
ATOM 1085 C CA . SER A 1 151 ? -7.907 9.678 4.812 1.00 97.69 151 SER A CA 1
ATOM 1086 C C . SER A 1 151 ? -6.515 10.169 4.434 1.00 97.69 151 SER A C 1
ATOM 1088 O O . SER A 1 151 ? -6.167 10.132 3.265 1.00 97.69 151 SER A O 1
ATOM 1090 N N . LYS A 1 152 ? -5.673 10.512 5.416 1.00 97.25 152 LYS A N 1
ATOM 1091 C CA . LYS A 1 152 ? -4.298 10.971 5.151 1.00 97.25 152 LYS A CA 1
ATOM 1092 C C . LYS A 1 152 ? -3.455 9.931 4.415 1.00 97.25 152 LYS A C 1
ATOM 1094 O O . LYS A 1 152 ? -2.642 10.296 3.576 1.00 97.25 152 LYS A O 1
ATOM 1099 N N . GLY A 1 153 ? -3.647 8.645 4.721 1.00 97.38 153 GLY A N 1
ATOM 1100 C CA . GLY A 1 153 ? -3.028 7.554 3.968 1.00 97.38 153 GLY A CA 1
ATOM 1101 C C . GLY A 1 153 ? -3.486 7.516 2.507 1.00 97.38 153 GLY A C 1
ATOM 1102 O O . GLY A 1 153 ? -2.662 7.304 1.629 1.00 97.38 153 GLY A O 1
ATOM 1103 N N . ASN A 1 154 ? -4.769 7.777 2.219 1.00 97.94 154 ASN A N 1
ATOM 1104 C CA . ASN A 1 154 ? -5.247 7.897 0.834 1.00 97.94 154 ASN A CA 1
ATOM 1105 C C . ASN A 1 154 ? -4.635 9.098 0.122 1.00 97.94 154 ASN A C 1
ATOM 1107 O O . ASN A 1 154 ? -4.216 8.961 -1.020 1.00 97.94 154 ASN A O 1
ATOM 1111 N N . ASP A 1 155 ? -4.589 10.249 0.788 1.00 98.44 155 ASP A N 1
ATOM 1112 C CA . ASP A 1 155 ? -4.074 11.481 0.192 1.00 98.44 155 ASP A CA 1
ATOM 1113 C C . ASP A 1 155 ? -2.590 11.321 -0.175 1.00 98.44 155 ASP A C 1
ATOM 1115 O O . ASP A 1 155 ? -2.188 11.643 -1.290 1.00 98.44 155 ASP A O 1
ATOM 1119 N N . LEU A 1 156 ? -1.788 10.728 0.720 1.00 98.44 156 LEU A N 1
ATOM 1120 C CA . LEU A 1 156 ? -0.390 10.377 0.444 1.00 98.44 156 LEU A CA 1
ATOM 1121 C C . LEU A 1 156 ? -0.264 9.295 -0.630 1.00 98.44 156 LEU A C 1
ATOM 1123 O O . LEU A 1 156 ? 0.664 9.340 -1.433 1.00 98.44 156 LEU A O 1
ATOM 1127 N N . ALA A 1 157 ? -1.205 8.347 -0.671 1.00 97.94 157 ALA A N 1
ATOM 1128 C CA . ALA A 1 157 ? -1.211 7.326 -1.703 1.00 97.94 157 ALA A CA 1
ATOM 1129 C C . ALA A 1 157 ? -1.477 7.895 -3.094 1.00 97.94 157 ALA A C 1
ATOM 1131 O O . ALA A 1 157 ? -0.873 7.448 -4.056 1.00 97.94 157 ALA A O 1
ATOM 1132 N N . VAL A 1 158 ? -2.346 8.895 -3.211 1.00 98.12 158 VAL A N 1
ATOM 1133 C CA . VAL A 1 158 ? -2.515 9.644 -4.459 1.00 98.12 158 VAL A CA 1
ATOM 1134 C C . VAL A 1 158 ? -1.246 10.440 -4.766 1.00 98.12 158 VAL A C 1
ATOM 1136 O O . VAL A 1 158 ? -0.750 10.371 -5.887 1.00 98.12 158 VAL A O 1
ATOM 1139 N N . ALA A 1 159 ? -0.671 11.110 -3.763 1.00 98.31 159 ALA A N 1
ATOM 1140 C CA . ALA A 1 159 ? 0.513 11.945 -3.938 1.00 98.31 159 ALA A CA 1
ATOM 1141 C C . ALA A 1 159 ? 1.725 11.174 -4.482 1.00 98.31 159 ALA A C 1
ATOM 1143 O O . ALA A 1 159 ? 2.332 11.641 -5.440 1.00 98.31 159 ALA A O 1
ATOM 1144 N N . TYR A 1 160 ? 2.063 9.990 -3.948 1.00 97.81 160 TYR A N 1
ATOM 1145 C CA . TYR A 1 160 ? 3.201 9.234 -4.494 1.00 97.81 160 TYR A CA 1
ATOM 1146 C C . TYR A 1 160 ? 2.930 8.742 -5.923 1.00 97.81 160 TYR A C 1
ATOM 1148 O O . TYR A 1 160 ? 3.852 8.686 -6.731 1.00 97.81 160 TYR A O 1
ATOM 1156 N N . ARG A 1 161 ? 1.678 8.411 -6.275 1.00 97.75 161 ARG A N 1
ATOM 1157 C CA . ARG A 1 161 ? 1.326 7.970 -7.640 1.00 97.75 161 ARG A CA 1
ATOM 1158 C C . ARG A 1 161 ? 1.456 9.107 -8.635 1.00 97.75 161 ARG A C 1
ATOM 1160 O O . ARG A 1 161 ? 1.998 8.909 -9.719 1.00 97.75 161 ARG A O 1
ATOM 1167 N N . ASP A 1 162 ? 0.979 10.285 -8.246 1.00 97.31 162 ASP A N 1
ATOM 1168 C CA . ASP A 1 162 ? 1.119 11.511 -9.023 1.00 97.31 162 ASP A CA 1
ATOM 1169 C C . ASP A 1 162 ? 2.597 11.884 -9.183 1.00 97.31 162 ASP A C 1
ATOM 1171 O O . ASP A 1 162 ? 3.031 12.185 -10.292 1.00 97.31 162 ASP A O 1
ATOM 1175 N N . PHE A 1 163 ? 3.381 11.787 -8.107 1.00 97.25 163 PHE A N 1
ATOM 1176 C CA . PHE A 1 163 ? 4.818 12.053 -8.123 1.00 97.25 163 PHE A CA 1
ATOM 1177 C C . PHE A 1 163 ? 5.559 11.098 -9.065 1.00 97.25 163 PHE A C 1
ATOM 1179 O O . PHE A 1 163 ? 6.259 11.547 -9.966 1.00 97.25 163 PHE A O 1
ATOM 1186 N N . ALA A 1 164 ? 5.345 9.784 -8.933 1.00 95.94 164 ALA A N 1
ATOM 1187 C CA . ALA A 1 164 ? 5.941 8.789 -9.826 1.00 95.94 164 ALA A CA 1
ATOM 1188 C C . ALA A 1 164 ? 5.575 9.035 -11.296 1.00 95.94 164 ALA A C 1
ATOM 1190 O O . ALA A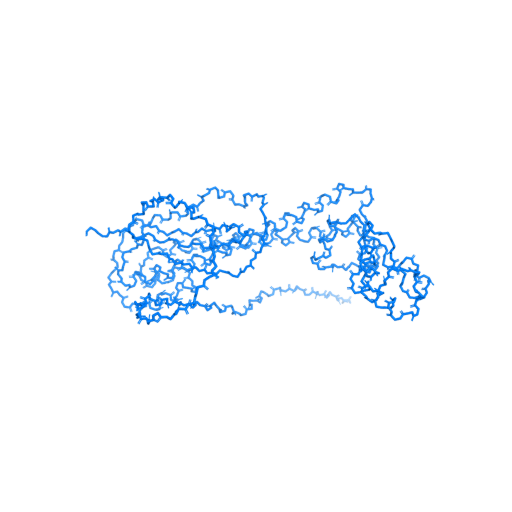 1 164 ? 6.417 8.890 -12.180 1.00 95.94 164 ALA A O 1
ATOM 1191 N N . TRP A 1 165 ? 4.324 9.418 -11.569 1.00 94.94 165 TRP A N 1
ATOM 1192 C CA . TRP A 1 165 ? 3.871 9.731 -12.923 1.00 94.94 165 TRP A CA 1
ATOM 1193 C C . TRP A 1 165 ? 4.614 10.922 -13.545 1.00 94.94 165 TRP A C 1
ATOM 1195 O O . TRP A 1 165 ? 4.892 10.917 -14.746 1.00 94.94 165 TRP A O 1
ATOM 1205 N N . VAL A 1 166 ? 4.908 11.946 -12.744 1.00 94.25 166 VAL A N 1
ATOM 1206 C CA . VAL A 1 166 ? 5.559 13.174 -13.213 1.00 94.25 166 VAL A CA 1
ATOM 1207 C C . VAL A 1 166 ? 7.075 13.013 -13.300 1.00 94.25 166 VAL A C 1
ATOM 1209 O O . VAL A 1 166 ? 7.650 13.396 -14.313 1.00 94.25 166 VAL A O 1
ATOM 1212 N N . GLU A 1 167 ? 7.699 12.447 -12.268 1.00 94.94 167 GLU A N 1
ATOM 1213 C CA . GLU A 1 167 ? 9.157 12.481 -12.095 1.00 94.94 167 GLU A CA 1
ATOM 1214 C C . GLU A 1 167 ? 9.862 11.213 -12.587 1.00 94.94 167 GLU A C 1
ATOM 1216 O O . GLU A 1 167 ? 10.976 11.288 -13.094 1.00 94.94 167 GLU A O 1
ATOM 1221 N N . ALA A 1 168 ? 9.233 10.041 -12.448 1.00 94.31 168 ALA A N 1
ATOM 1222 C CA . ALA A 1 168 ? 9.902 8.758 -12.692 1.00 94.31 168 ALA A CA 1
ATOM 1223 C C . ALA A 1 168 ? 9.579 8.157 -14.057 1.00 94.31 168 ALA A C 1
ATOM 1225 O O . ALA A 1 168 ? 10.407 7.487 -14.676 1.00 94.31 168 ALA A O 1
ATOM 1226 N N . ARG A 1 169 ? 8.318 8.275 -14.479 1.00 93.69 169 ARG A N 1
ATOM 1227 C CA . ARG A 1 169 ? 7.805 7.461 -15.578 1.00 93.69 169 ARG A CA 1
ATOM 1228 C C . ARG A 1 169 ? 8.272 7.964 -16.926 1.00 93.69 169 ARG A C 1
ATOM 1230 O O . ARG A 1 169 ? 8.158 9.143 -17.254 1.00 93.69 169 ARG A O 1
ATOM 1237 N N . ILE A 1 170 ? 8.689 7.013 -17.756 1.00 92.06 170 ILE A N 1
ATOM 1238 C CA . ILE A 1 170 ? 8.908 7.254 -19.175 1.00 92.06 170 ILE A CA 1
ATOM 1239 C C . ILE A 1 170 ? 7.522 7.367 -19.807 1.00 92.06 170 ILE A C 1
ATOM 1241 O O . ILE A 1 170 ? 6.849 6.370 -20.070 1.00 92.06 170 ILE A O 1
ATOM 1245 N N . GLN A 1 171 ? 7.056 8.604 -19.970 1.00 80.69 171 GLN A N 1
ATOM 1246 C CA . GLN A 1 171 ? 5.683 8.876 -20.378 1.00 80.69 171 GLN A CA 1
ATOM 1247 C C . GLN A 1 171 ? 5.411 8.331 -21.783 1.00 80.69 171 GLN A C 1
ATOM 1249 O O . GLN A 1 171 ? 5.969 8.801 -22.776 1.00 80.69 171 GLN A O 1
ATOM 1254 N N . SER A 1 172 ? 4.498 7.366 -21.864 1.00 75.19 172 SER A N 1
ATOM 1255 C CA . SER A 1 172 ? 3.914 6.884 -23.110 1.00 75.19 172 SER A CA 1
ATOM 1256 C C . SER A 1 172 ? 2.398 6.737 -22.940 1.00 75.19 172 SER A C 1
ATOM 1258 O O . SER A 1 172 ? 1.917 6.179 -21.959 1.00 75.19 172 SER A O 1
ATOM 1260 N N . GLY A 1 173 ? 1.625 7.281 -23.884 1.00 81.44 173 GLY A N 1
ATOM 1261 C CA . GLY A 1 173 ? 0.167 7.132 -23.901 1.00 81.44 173 GLY A CA 1
ATOM 1262 C C . GLY A 1 173 ? -0.596 7.834 -22.765 1.00 81.44 173 GLY A C 1
ATOM 1263 O O . GLY A 1 173 ? -0.197 8.886 -22.266 1.00 81.44 173 GLY A O 1
ATOM 1264 N N . GLU A 1 174 ? -1.766 7.279 -22.437 1.00 89.31 174 GLU A N 1
ATOM 1265 C CA . GLU A 1 174 ? -2.637 7.752 -21.355 1.00 89.31 174 GLU A CA 1
ATOM 1266 C C . GLU A 1 174 ? -2.105 7.303 -19.988 1.00 89.31 174 GLU A C 1
ATOM 1268 O O . GLU A 1 174 ? -1.434 6.278 -19.871 1.00 89.31 174 GLU A O 1
ATOM 1273 N N . ARG A 1 175 ? -2.429 8.055 -18.932 1.00 92.31 175 ARG A N 1
ATOM 1274 C CA . ARG A 1 175 ? -2.075 7.667 -17.568 1.00 92.31 175 ARG A CA 1
ATOM 1275 C C . ARG A 1 175 ? -2.743 6.360 -17.156 1.00 92.31 175 ARG A C 1
ATOM 1277 O O . ARG A 1 175 ? -3.966 6.277 -17.085 1.00 92.31 175 ARG A O 1
ATOM 1284 N N . VAL A 1 176 ? -1.913 5.388 -16.784 1.00 92.50 176 VAL A N 1
ATOM 1285 C CA . VAL A 1 176 ? -2.332 4.101 -16.219 1.00 92.50 176 VAL A CA 1
ATOM 1286 C C . VAL A 1 176 ? -1.624 3.888 -14.890 1.00 92.50 176 VAL A C 1
ATOM 1288 O O . VAL A 1 176 ? -0.406 3.731 -14.865 1.00 92.50 176 VAL A O 1
ATOM 1291 N N . ASP A 1 177 ? -2.365 3.872 -13.788 1.00 94.50 177 ASP A N 1
ATOM 1292 C CA . ASP A 1 177 ? -1.807 3.597 -12.460 1.00 94.50 177 ASP A CA 1
ATOM 1293 C C . ASP A 1 177 ? -1.668 2.082 -12.230 1.00 94.50 177 ASP A C 1
ATOM 1295 O O . ASP A 1 177 ? -2.549 1.305 -12.604 1.00 94.50 177 ASP A O 1
ATOM 1299 N N . GLY A 1 178 ? -0.548 1.674 -11.629 1.00 93.44 178 GLY A N 1
ATOM 1300 C CA . GLY A 1 178 ? -0.263 0.278 -11.290 1.00 93.44 178 GLY A CA 1
ATOM 1301 C C . GLY A 1 178 ? -0.889 -0.146 -9.960 1.00 93.44 178 GLY A C 1
ATOM 1302 O O . GLY A 1 178 ? -1.566 0.635 -9.282 1.00 93.44 178 GLY A O 1
ATOM 1303 N N . ASP A 1 179 ? -0.647 -1.392 -9.563 1.00 95.75 179 ASP A N 1
ATOM 1304 C CA . ASP A 1 179 ? -0.908 -1.828 -8.193 1.00 95.75 179 ASP A CA 1
ATOM 1305 C C . ASP A 1 179 ? 0.222 -1.387 -7.242 1.00 95.75 179 ASP A C 1
ATOM 1307 O O . ASP A 1 179 ? 1.133 -0.654 -7.620 1.00 95.75 179 ASP A O 1
ATOM 1311 N N . PHE A 1 180 ? 0.139 -1.774 -5.968 1.00 94.50 180 PHE A N 1
ATOM 1312 C CA . PHE A 1 180 ? 1.155 -1.382 -4.990 1.00 94.50 180 PHE A CA 1
ATOM 1313 C C . PHE A 1 180 ? 2.524 -2.032 -5.246 1.00 94.50 180 PHE A C 1
ATOM 1315 O O . PHE A 1 180 ? 3.529 -1.379 -4.979 1.00 94.50 180 PHE A O 1
ATOM 1322 N N . ASP A 1 181 ? 2.578 -3.259 -5.782 1.00 96.44 181 ASP A N 1
ATOM 1323 C CA . ASP A 1 181 ? 3.854 -3.939 -6.058 1.00 96.44 181 ASP A CA 1
ATOM 1324 C C . ASP A 1 181 ? 4.674 -3.142 -7.076 1.00 96.44 181 ASP A C 1
ATOM 1326 O O . ASP A 1 181 ? 5.864 -2.915 -6.866 1.00 96.44 181 ASP A O 1
ATOM 1330 N N . TYR A 1 182 ? 4.020 -2.592 -8.104 1.00 96.81 182 TYR A N 1
ATOM 1331 C CA . TYR A 1 182 ? 4.652 -1.663 -9.040 1.00 96.81 182 TYR A CA 1
ATOM 1332 C C . TYR A 1 182 ? 5.326 -0.480 -8.338 1.00 96.81 182 TYR A C 1
ATOM 1334 O O . TYR A 1 182 ? 6.520 -0.234 -8.519 1.00 96.81 182 TYR A O 1
ATOM 1342 N N . TYR A 1 183 ? 4.583 0.236 -7.496 1.00 97.12 183 TYR A N 1
ATOM 1343 C CA . TYR A 1 183 ? 5.108 1.405 -6.790 1.00 97.12 183 TYR A CA 1
ATOM 1344 C C . TYR A 1 183 ? 6.219 1.048 -5.795 1.00 97.12 183 TYR A C 1
ATOM 1346 O O . TYR A 1 183 ? 7.117 1.862 -5.570 1.00 97.12 183 TYR A O 1
ATOM 1354 N N . GLU A 1 184 ? 6.199 -0.165 -5.245 1.00 96.12 184 GLU A N 1
ATOM 1355 C CA . GLU A 1 184 ? 7.291 -0.699 -4.437 1.00 96.12 184 GLU A CA 1
ATOM 1356 C C . GLU A 1 184 ? 8.540 -0.984 -5.290 1.00 96.12 184 GLU A C 1
ATOM 1358 O O . GLU A 1 184 ? 9.651 -0.663 -4.874 1.00 96.12 184 GLU A O 1
ATOM 1363 N N . LYS A 1 185 ? 8.404 -1.497 -6.520 1.00 97.56 185 LYS A N 1
ATOM 1364 C CA . LYS A 1 185 ? 9.563 -1.666 -7.417 1.00 97.56 185 LYS A CA 1
ATOM 1365 C C . LYS A 1 185 ? 10.226 -0.346 -7.783 1.00 97.56 185 LYS A C 1
ATOM 1367 O O . LYS A 1 185 ? 11.453 -0.308 -7.857 1.00 97.56 185 LYS A O 1
ATOM 1372 N N . LEU A 1 186 ? 9.462 0.740 -7.896 1.00 96.62 186 LEU A N 1
ATOM 1373 C CA . LEU A 1 186 ? 10.015 2.078 -8.131 1.00 96.62 186 LEU A CA 1
ATOM 1374 C C . LEU A 1 186 ? 10.951 2.555 -7.006 1.00 96.62 186 LEU A C 1
ATOM 1376 O O . LEU A 1 186 ? 11.867 3.328 -7.283 1.00 96.62 186 LEU A O 1
ATOM 1380 N N . THR A 1 187 ? 10.768 2.112 -5.755 1.00 96.12 187 THR A N 1
ATOM 1381 C CA . THR A 1 187 ? 11.704 2.454 -4.661 1.00 96.12 187 THR A CA 1
ATOM 1382 C C . THR A 1 187 ? 12.937 1.556 -4.641 1.00 96.12 187 THR A C 1
ATOM 1384 O O . THR A 1 187 ? 13.990 1.970 -4.169 1.00 96.12 187 THR A O 1
ATOM 1387 N N . GLN A 1 188 ? 12.815 0.328 -5.148 1.00 95.81 188 GLN A N 1
ATOM 1388 C CA . GLN A 1 188 ? 13.871 -0.686 -5.097 1.00 95.81 188 GLN A CA 1
ATOM 1389 C C . GLN A 1 188 ? 14.858 -0.578 -6.264 1.00 95.81 188 GLN A C 1
ATOM 1391 O O . GLN A 1 188 ? 16.024 -0.933 -6.113 1.00 95.81 188 GLN A O 1
ATOM 1396 N N . TRP A 1 189 ? 14.397 -0.102 -7.420 1.00 97.12 189 TRP A N 1
ATOM 1397 C CA . TRP A 1 189 ? 15.158 -0.115 -8.666 1.00 97.12 189 TRP A CA 1
ATOM 1398 C C . TRP A 1 189 ? 15.286 1.285 -9.242 1.00 97.12 189 TRP A C 1
ATOM 1400 O O . TRP A 1 189 ? 14.289 1.985 -9.429 1.00 97.12 189 TRP A O 1
ATOM 1410 N N . GLN A 1 190 ? 16.510 1.668 -9.604 1.00 97.06 190 GLN A N 1
ATOM 1411 C CA . GLN A 1 190 ? 16.761 2.954 -10.250 1.00 97.06 190 GLN A CA 1
ATOM 1412 C C . GLN A 1 190 ? 16.065 3.050 -11.615 1.00 97.06 190 GLN A C 1
ATOM 1414 O O . GLN A 1 190 ? 15.613 4.123 -12.001 1.00 97.06 190 GLN A O 1
ATOM 1419 N N . ARG A 1 191 ? 15.958 1.939 -12.349 1.00 97.75 191 ARG A N 1
ATOM 1420 C CA . ARG A 1 191 ? 15.388 1.907 -13.700 1.00 97.75 191 ARG A CA 1
ATOM 1421 C C . ARG A 1 191 ? 14.596 0.628 -13.914 1.00 97.75 191 ARG A C 1
ATOM 1423 O O . ARG A 1 191 ? 14.992 -0.436 -13.431 1.00 97.75 191 ARG A O 1
ATOM 1430 N N . SER A 1 192 ? 13.533 0.712 -14.706 1.00 97.56 192 SER A N 1
ATOM 1431 C CA . SER A 1 192 ? 12.819 -0.480 -15.162 1.00 97.56 192 SER A CA 1
ATOM 1432 C C . SER A 1 192 ? 13.632 -1.301 -16.156 1.00 97.56 192 SER A C 1
ATOM 1434 O O . SER A 1 192 ? 13.475 -2.512 -16.192 1.00 97.56 192 SER A O 1
ATOM 1436 N N . GLY A 1 193 ? 14.473 -0.653 -16.971 1.00 97.06 193 GLY A N 1
ATOM 1437 C CA . GLY A 1 193 ? 14.971 -1.244 -18.218 1.00 97.06 193 GLY A CA 1
ATOM 1438 C C . GLY A 1 193 ? 13.875 -1.283 -19.286 1.00 97.06 193 GLY A C 1
ATOM 1439 O O . GLY A 1 193 ? 12.717 -0.963 -18.997 1.00 97.06 193 GLY A O 1
ATOM 1440 N N . LEU A 1 194 ? 14.217 -1.627 -20.526 1.00 96.44 194 LEU A N 1
ATOM 1441 C CA . LEU A 1 194 ? 13.209 -1.774 -21.581 1.00 96.44 194 LEU A CA 1
ATOM 1442 C C . LEU A 1 194 ? 12.417 -3.077 -21.383 1.00 96.44 194 LEU A C 1
ATOM 1444 O O . LEU A 1 194 ? 12.896 -4.033 -20.783 1.00 96.44 194 LEU A O 1
ATOM 1448 N N . PHE A 1 195 ? 11.160 -3.116 -21.822 1.00 96.38 195 PHE A N 1
ATOM 1449 C CA . PHE A 1 195 ? 10.441 -4.396 -21.941 1.00 96.38 195 PHE A CA 1
ATOM 1450 C C . PHE A 1 195 ? 10.796 -5.103 -23.249 1.00 96.38 195 PHE A C 1
ATOM 1452 O O . PHE A 1 195 ? 10.896 -6.320 -23.328 1.00 96.38 195 PHE A O 1
ATOM 1459 N N . ASP A 1 196 ? 10.966 -4.295 -24.287 1.00 96.19 196 ASP A N 1
ATOM 1460 C CA . ASP A 1 196 ? 11.346 -4.725 -25.612 1.00 96.19 196 ASP A CA 1
ATOM 1461 C C . ASP A 1 196 ? 12.456 -3.794 -26.101 1.00 96.19 196 ASP A C 1
ATOM 1463 O O . ASP A 1 196 ? 12.233 -2.602 -26.333 1.00 96.19 196 ASP A O 1
ATOM 1467 N N . ALA A 1 197 ? 13.673 -4.327 -26.158 1.00 94.81 197 ALA A N 1
ATOM 1468 C CA . ALA A 1 197 ? 14.870 -3.593 -26.533 1.00 94.81 197 ALA A CA 1
ATOM 1469 C C . ALA A 1 197 ? 14.903 -3.240 -28.029 1.00 94.81 197 ALA A C 1
ATOM 1471 O O . ALA A 1 197 ? 15.557 -2.266 -28.407 1.00 94.81 197 ALA A O 1
ATOM 1472 N N . ASP A 1 198 ? 14.192 -3.995 -28.876 1.00 94.19 198 ASP A N 1
ATOM 1473 C CA . ASP A 1 198 ? 14.068 -3.711 -30.305 1.00 94.19 198 ASP A CA 1
ATOM 1474 C C . ASP A 1 198 ? 12.639 -3.981 -30.804 1.00 94.19 198 ASP A C 1
ATOM 1476 O O . ASP A 1 198 ? 12.389 -4.993 -31.461 1.00 94.19 198 ASP A O 1
ATOM 1480 N N . PRO A 1 199 ? 11.720 -3.013 -30.619 1.00 90.62 199 PRO A N 1
ATOM 1481 C CA . PRO A 1 199 ? 10.336 -3.134 -31.079 1.00 90.62 199 PRO A CA 1
ATOM 1482 C C . PRO A 1 199 ? 10.174 -3.256 -32.602 1.00 90.62 199 PRO A C 1
ATOM 1484 O O . PRO A 1 199 ? 9.058 -3.426 -33.097 1.00 90.62 199 PRO A O 1
ATOM 1487 N N . SER A 1 200 ? 11.253 -3.076 -33.377 1.00 94.12 200 SER A N 1
ATOM 1488 C CA . SER A 1 200 ? 11.240 -3.263 -34.830 1.00 94.12 200 SER A CA 1
ATOM 1489 C C . SER A 1 200 ? 11.495 -4.715 -35.240 1.00 94.12 200 SER A C 1
ATOM 1491 O O . SER A 1 200 ? 11.145 -5.114 -36.358 1.00 94.12 200 SER A O 1
ATOM 1493 N N . ALA A 1 201 ? 12.069 -5.513 -34.340 1.00 92.56 201 ALA A N 1
ATOM 1494 C CA . ALA A 1 201 ? 12.230 -6.940 -34.511 1.00 92.56 201 ALA A CA 1
ATOM 1495 C C . ALA A 1 201 ? 10.917 -7.683 -34.213 1.00 92.56 201 ALA A C 1
ATOM 1497 O O . ALA A 1 201 ? 9.980 -7.177 -33.603 1.00 92.56 201 ALA A O 1
ATOM 1498 N N . ALA A 1 202 ? 10.813 -8.916 -34.710 1.00 89.75 202 ALA A N 1
ATOM 1499 C CA . ALA A 1 202 ? 9.646 -9.746 -34.445 1.00 89.75 202 ALA A CA 1
ATOM 1500 C C . ALA A 1 202 ? 9.749 -10.385 -33.052 1.00 89.75 202 ALA A C 1
ATOM 1502 O O . ALA A 1 202 ? 10.739 -11.054 -32.755 1.00 89.75 202 ALA A O 1
ATOM 1503 N N . GLY A 1 203 ? 8.692 -10.263 -32.250 1.00 90.12 203 GLY A N 1
ATOM 1504 C CA . GLY A 1 203 ? 8.650 -10.787 -30.880 1.00 90.12 203 GLY A CA 1
ATOM 1505 C C . GLY A 1 203 ? 9.053 -9.731 -29.856 1.00 90.12 203 GLY A C 1
ATOM 1506 O O . GLY A 1 203 ? 9.101 -8.566 -30.202 1.00 90.12 203 GLY A O 1
ATOM 1507 N N . VAL A 1 204 ? 9.279 -10.156 -28.613 1.00 94.00 204 VAL A N 1
ATOM 1508 C CA . VAL A 1 204 ? 9.823 -9.307 -27.544 1.00 94.00 204 VAL A CA 1
ATOM 1509 C C . VAL A 1 204 ? 11.313 -9.586 -27.433 1.00 94.00 204 VAL A C 1
ATOM 1511 O O . VAL A 1 204 ? 11.707 -10.757 -27.406 1.00 94.00 204 VAL A O 1
ATOM 1514 N N . GLN A 1 205 ? 12.121 -8.535 -27.340 1.00 95.69 205 GLN A N 1
ATOM 1515 C CA . GLN A 1 205 ? 13.562 -8.612 -27.144 1.00 95.69 205 GLN A CA 1
ATOM 1516 C C . GLN A 1 205 ? 13.853 -8.218 -25.694 1.00 95.69 205 GLN A C 1
ATOM 1518 O O . GLN A 1 205 ? 13.832 -7.028 -25.380 1.00 95.69 205 GLN A O 1
ATOM 1523 N N . PRO A 1 206 ? 14.079 -9.186 -24.789 1.00 96.69 206 PRO A N 1
ATOM 1524 C CA . PRO A 1 206 ? 14.222 -8.887 -23.371 1.00 96.69 206 PRO A CA 1
ATOM 1525 C C . PRO A 1 206 ? 15.398 -7.956 -23.092 1.00 96.69 206 PRO A C 1
ATOM 1527 O O . PRO A 1 206 ? 16.445 -8.042 -23.735 1.00 96.69 206 PRO A O 1
ATOM 1530 N N . GLU A 1 207 ? 15.237 -7.110 -22.081 1.00 97.06 207 GLU A N 1
ATOM 1531 C CA . GLU A 1 207 ? 16.345 -6.360 -21.493 1.00 97.06 207 GLU A CA 1
ATOM 1532 C C . GLU A 1 207 ? 17.422 -7.308 -20.954 1.00 97.06 207 GLU A C 1
ATOM 1534 O O . GLU A 1 207 ? 17.121 -8.305 -20.297 1.00 97.06 207 GLU A O 1
ATOM 1539 N N . THR A 1 208 ? 18.683 -6.994 -21.239 1.00 96.25 208 THR A N 1
ATOM 1540 C CA . THR A 1 208 ? 19.836 -7.835 -20.879 1.00 96.25 208 THR A CA 1
ATOM 1541 C C . THR A 1 208 ? 20.669 -7.258 -19.746 1.00 96.25 208 THR A C 1
ATOM 1543 O O . THR A 1 208 ? 21.532 -7.963 -19.233 1.00 96.25 208 THR A O 1
ATOM 1546 N N . ASP A 1 209 ? 20.445 -5.997 -19.370 1.00 97.56 209 ASP A N 1
ATOM 1547 C CA . ASP A 1 209 ? 21.143 -5.353 -18.259 1.00 97.56 209 ASP A CA 1
ATOM 1548 C C . ASP A 1 209 ? 20.539 -5.770 -16.898 1.00 97.56 209 ASP A C 1
ATOM 1550 O O . ASP A 1 209 ? 19.450 -5.292 -16.551 1.00 97.56 209 ASP A O 1
ATOM 1554 N N . PRO A 1 210 ? 21.214 -6.630 -16.105 1.00 97.44 210 PRO A N 1
ATOM 1555 C CA . PRO A 1 210 ? 20.667 -7.152 -14.852 1.00 97.44 210 PRO A CA 1
ATOM 1556 C C . PRO A 1 210 ? 20.538 -6.091 -13.749 1.00 97.44 210 PRO A C 1
ATOM 1558 O O . PRO A 1 210 ? 19.828 -6.326 -12.771 1.00 97.44 210 PRO A O 1
ATOM 1561 N N . ASP A 1 211 ? 21.160 -4.915 -13.905 1.00 97.50 211 ASP A N 1
ATOM 1562 C CA . ASP A 1 211 ? 21.020 -3.798 -12.960 1.00 97.50 211 ASP A CA 1
ATOM 1563 C C . ASP A 1 211 ? 19.671 -3.061 -13.122 1.00 97.50 211 ASP A C 1
ATOM 1565 O O . ASP A 1 211 ? 19.314 -2.184 -12.328 1.00 97.50 211 ASP A O 1
ATOM 1569 N N . THR A 1 212 ? 18.882 -3.431 -14.133 1.00 98.31 212 THR A N 1
ATOM 1570 C CA . THR A 1 212 ? 17.507 -2.963 -14.332 1.00 98.31 212 THR A CA 1
ATOM 1571 C C . THR A 1 212 ? 16.488 -3.993 -13.851 1.00 98.31 212 THR A C 1
ATOM 1573 O O . THR A 1 212 ? 16.753 -5.197 -13.847 1.00 98.31 212 THR A O 1
ATOM 1576 N N . TYR A 1 213 ? 15.276 -3.547 -13.499 1.00 98.31 213 TYR A N 1
ATOM 1577 C CA . TYR A 1 213 ? 14.231 -4.476 -13.059 1.00 98.31 213 TYR A CA 1
ATOM 1578 C C . TYR A 1 213 ? 13.936 -5.552 -14.114 1.00 98.31 213 TYR A C 1
ATOM 1580 O O . TYR A 1 213 ? 14.033 -6.742 -13.822 1.00 98.31 213 TYR A O 1
ATOM 1588 N N . ASN A 1 214 ? 13.618 -5.154 -15.347 1.00 98.44 214 ASN A N 1
ATOM 1589 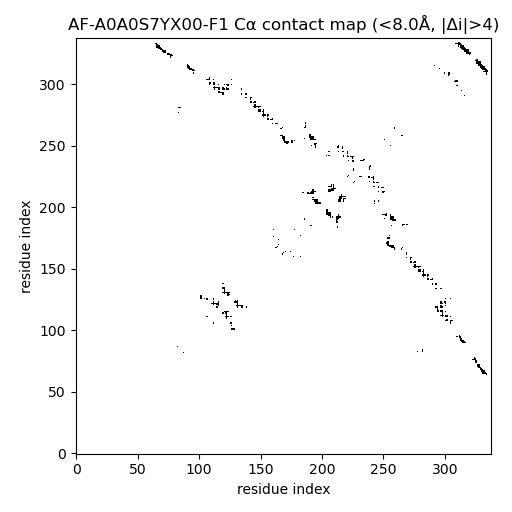C CA . ASN A 1 214 ? 13.288 -6.079 -16.424 1.00 98.44 214 ASN A CA 1
ATOM 1590 C C . ASN A 1 214 ? 14.478 -6.991 -16.748 1.00 98.44 214 ASN A C 1
ATOM 1592 O O . ASN A 1 214 ? 14.284 -8.200 -16.876 1.00 98.44 214 ASN A O 1
ATOM 1596 N N . GLY A 1 215 ? 15.706 -6.470 -16.800 1.00 98.38 215 GLY A N 1
ATOM 1597 C CA . GLY A 1 215 ? 16.875 -7.315 -17.034 1.00 98.38 215 GLY A CA 1
ATOM 1598 C C . GLY A 1 215 ? 17.111 -8.343 -15.928 1.00 98.38 215 GLY A C 1
ATOM 1599 O O . GLY A 1 215 ? 17.417 -9.492 -16.234 1.00 98.38 215 GLY A O 1
ATOM 1600 N N . SER A 1 216 ? 16.838 -8.010 -14.661 1.00 98.44 216 SER A N 1
ATOM 1601 C CA . SER A 1 216 ? 16.893 -8.988 -13.562 1.00 98.44 216 SER A CA 1
ATOM 1602 C C . SER A 1 216 ? 15.842 -10.104 -13.694 1.00 98.44 216 SER A C 1
ATOM 1604 O O . SER A 1 216 ? 16.101 -11.266 -13.369 1.00 98.44 216 SER A O 1
ATOM 1606 N N . ILE A 1 217 ? 14.653 -9.787 -14.226 1.00 98.50 217 ILE A N 1
ATOM 1607 C CA . ILE A 1 217 ? 13.625 -10.790 -14.535 1.00 98.50 217 ILE A CA 1
ATOM 1608 C C . ILE A 1 217 ? 14.093 -11.696 -15.676 1.00 98.50 217 ILE A C 1
ATOM 1610 O O . ILE A 1 217 ? 13.860 -12.907 -15.620 1.00 98.50 217 ILE A O 1
ATOM 1614 N N . TRP A 1 218 ? 14.755 -11.141 -16.694 1.00 97.94 218 TRP A N 1
ATOM 1615 C CA . TRP A 1 218 ? 15.310 -11.925 -17.795 1.00 97.94 218 TRP A CA 1
ATOM 1616 C C . TRP A 1 218 ? 16.468 -12.822 -17.346 1.00 97.94 218 TRP A C 1
ATOM 1618 O O . TRP A 1 218 ? 16.487 -14.010 -17.673 1.00 97.94 218 TRP A O 1
ATOM 1628 N N . GLU A 1 219 ? 17.385 -12.309 -16.528 1.00 97.38 219 GLU A N 1
ATOM 1629 C CA . GLU A 1 219 ? 18.459 -13.098 -15.919 1.00 97.38 219 GLU A CA 1
ATOM 1630 C C . GLU A 1 219 ? 17.883 -14.277 -15.120 1.00 97.38 219 GLU A C 1
ATOM 1632 O O . GLU A 1 219 ? 18.279 -15.427 -15.316 1.00 97.38 219 GLU A O 1
ATOM 1637 N N . LEU A 1 220 ? 16.863 -14.029 -14.292 1.00 97.56 220 LEU A N 1
ATOM 1638 C CA . LEU A 1 220 ? 16.184 -15.091 -13.554 1.00 97.56 220 LEU A CA 1
ATOM 1639 C C . LEU A 1 220 ? 15.507 -16.106 -14.490 1.00 97.56 220 LEU A C 1
ATOM 1641 O O . LEU A 1 220 ? 15.593 -17.314 -14.264 1.00 97.56 220 LEU A O 1
ATOM 1645 N N . ALA A 1 221 ? 14.836 -15.638 -15.545 1.00 97.81 221 ALA A N 1
ATOM 1646 C CA . ALA A 1 221 ? 14.171 -16.504 -16.514 1.00 97.81 221 ALA A CA 1
ATOM 1647 C C . ALA A 1 221 ? 15.173 -17.429 -17.216 1.00 97.81 221 ALA A C 1
ATOM 1649 O O . ALA A 1 221 ? 14.962 -18.643 -17.301 1.00 97.81 221 ALA A O 1
ATOM 1650 N N . THR A 1 222 ? 16.283 -16.869 -17.691 1.00 96.00 222 THR A N 1
ATOM 1651 C CA . THR A 1 222 ? 17.329 -17.641 -18.359 1.00 96.00 222 THR A CA 1
ATOM 1652 C C . THR A 1 222 ? 17.995 -18.612 -17.389 1.00 96.00 222 THR A C 1
ATOM 1654 O O . THR A 1 222 ? 18.086 -19.788 -17.719 1.00 96.00 222 THR A O 1
ATOM 1657 N N . GLY A 1 223 ? 18.297 -18.208 -16.153 1.00 95.19 223 GLY A N 1
ATOM 1658 C CA . GLY A 1 223 ? 18.838 -19.108 -15.128 1.00 95.19 223 GLY A CA 1
ATOM 1659 C C . GLY A 1 223 ? 17.929 -20.296 -14.770 1.00 95.19 223 GLY A C 1
ATOM 1660 O O . GLY A 1 223 ? 18.418 -21.366 -14.412 1.00 95.19 223 GLY A O 1
ATOM 1661 N N . ILE A 1 224 ? 16.603 -20.148 -14.888 1.00 96.19 224 ILE A N 1
ATOM 1662 C CA . ILE A 1 224 ? 15.641 -21.235 -14.631 1.00 96.19 224 ILE A CA 1
ATOM 1663 C C . ILE A 1 224 ? 15.495 -22.166 -15.842 1.00 96.19 224 ILE A C 1
ATOM 1665 O O . ILE A 1 224 ? 15.422 -23.388 -15.683 1.00 96.19 224 ILE A O 1
ATOM 1669 N N . PHE A 1 225 ? 15.372 -21.606 -17.049 1.00 96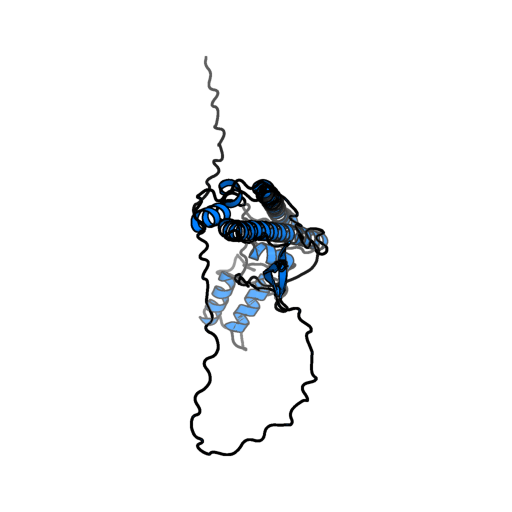.69 225 PHE A N 1
ATOM 1670 C CA . PHE A 1 225 ? 14.929 -22.358 -18.230 1.00 96.69 225 PHE A CA 1
ATOM 1671 C C . PHE A 1 225 ? 16.047 -22.690 -19.222 1.00 96.69 225 PHE A C 1
ATOM 1673 O O . PHE A 1 225 ? 15.904 -23.647 -19.993 1.00 96.69 225 PHE A O 1
ATOM 1680 N N . LEU A 1 226 ? 17.144 -21.933 -19.214 1.00 93.94 226 LEU A N 1
ATOM 1681 C CA . LEU A 1 226 ? 18.281 -22.075 -20.118 1.00 93.94 226 LEU A CA 1
ATOM 1682 C C . LEU A 1 226 ? 19.497 -22.581 -19.320 1.00 93.94 226 LEU A C 1
ATOM 1684 O O . LEU A 1 226 ? 20.163 -21.798 -18.653 1.00 93.94 226 LEU A O 1
ATOM 1688 N N . PRO A 1 227 ? 19.792 -23.893 -19.344 1.00 84.81 227 PRO A N 1
ATOM 1689 C CA . PRO A 1 227 ? 20.961 -24.426 -18.647 1.00 84.81 227 PRO A CA 1
ATOM 1690 C C . PRO A 1 227 ? 22.262 -23.891 -19.258 1.00 84.81 227 PRO A C 1
ATOM 1692 O O . PRO A 1 227 ? 22.286 -23.553 -20.443 1.00 84.81 227 PRO A O 1
ATOM 1695 N N . ASP A 1 228 ? 23.342 -23.910 -18.470 1.00 83.56 228 ASP A N 1
ATOM 1696 C CA . ASP A 1 228 ? 24.679 -23.482 -18.897 1.00 83.56 228 ASP A CA 1
ATOM 1697 C C . ASP A 1 228 ? 25.062 -24.060 -20.270 1.00 83.56 228 ASP A C 1
ATOM 1699 O O . ASP A 1 228 ? 25.031 -25.276 -20.496 1.00 83.56 228 ASP A O 1
ATOM 1703 N N . GLY A 1 229 ? 25.434 -23.180 -21.199 1.00 81.50 229 GLY A N 1
ATOM 1704 C CA . GLY A 1 229 ? 25.756 -23.551 -22.572 1.00 81.50 229 GLY A CA 1
ATOM 1705 C C . GLY A 1 229 ? 25.540 -22.409 -23.565 1.00 81.50 229 GLY A C 1
ATOM 1706 O O . GLY A 1 229 ? 25.245 -21.285 -23.162 1.00 81.50 229 GLY A O 1
ATOM 1707 N N . PRO A 1 230 ? 25.710 -22.672 -24.873 1.00 83.25 230 PRO A N 1
ATOM 1708 C CA . PRO A 1 230 ? 25.375 -21.692 -25.897 1.00 83.25 230 PRO A CA 1
ATOM 1709 C C . PRO A 1 230 ? 23.877 -21.383 -25.856 1.00 83.25 230 PRO A C 1
ATOM 1711 O O . PRO A 1 230 ? 23.055 -22.295 -25.717 1.00 83.25 230 PRO A O 1
ATOM 1714 N N . GLU A 1 231 ? 23.537 -20.105 -26.009 1.00 83.88 231 GLU A N 1
ATOM 1715 C CA . GLU A 1 231 ? 22.149 -19.656 -26.045 1.00 83.88 231 GLU A CA 1
ATOM 1716 C C . GLU A 1 231 ? 21.391 -20.394 -27.164 1.00 83.88 231 GLU A C 1
ATOM 1718 O O . GLU A 1 231 ? 21.845 -20.417 -28.317 1.00 83.88 231 GLU A O 1
ATOM 1723 N N . PRO A 1 232 ? 20.273 -21.071 -26.843 1.00 88.19 232 PRO A N 1
ATOM 1724 C CA . PRO A 1 232 ? 19.510 -21.781 -27.851 1.00 88.19 232 PRO A CA 1
ATOM 1725 C C . PRO A 1 232 ? 18.832 -20.792 -28.810 1.00 88.19 232 PRO A C 1
ATOM 1727 O O . PRO A 1 232 ? 18.552 -19.654 -28.439 1.00 88.19 232 PRO A O 1
ATOM 1730 N N . PRO A 1 233 ? 18.512 -21.216 -30.046 1.00 90.12 233 PRO A N 1
ATOM 1731 C CA . PRO A 1 233 ? 17.795 -20.358 -30.981 1.00 90.12 233 PRO A CA 1
ATOM 1732 C C . PRO A 1 233 ? 16.431 -19.961 -30.409 1.00 90.12 233 PRO A C 1
ATOM 1734 O O . PRO A 1 233 ? 15.804 -20.748 -29.700 1.00 90.12 233 PRO A O 1
ATOM 1737 N N . ALA A 1 234 ? 15.916 -18.794 -30.806 1.00 88.06 234 ALA A N 1
ATOM 1738 C CA . ALA A 1 234 ? 14.648 -18.275 -30.295 1.00 88.06 234 ALA A CA 1
ATOM 1739 C C . ALA A 1 234 ? 13.460 -19.242 -30.477 1.00 88.06 234 ALA A C 1
ATOM 1741 O O . ALA A 1 234 ? 12.521 -19.226 -29.691 1.00 88.06 234 ALA A O 1
ATOM 1742 N N . SER A 1 235 ? 13.494 -20.128 -31.477 1.00 90.50 235 SER A N 1
ATOM 1743 C CA . SER A 1 235 ? 12.468 -21.157 -31.694 1.00 90.50 235 SER A CA 1
ATOM 1744 C C . SER A 1 235 ? 12.502 -22.323 -30.690 1.00 90.50 235 SER A C 1
ATOM 1746 O O . SER A 1 235 ? 11.615 -23.173 -30.725 1.00 90.50 235 SER A O 1
ATOM 1748 N N . ASP A 1 236 ? 13.532 -22.428 -29.844 1.00 94.50 236 ASP A N 1
ATOM 1749 C CA . ASP A 1 236 ? 13.654 -23.493 -28.845 1.00 94.50 236 ASP A CA 1
ATOM 1750 C C . ASP A 1 236 ? 12.545 -23.360 -27.781 1.00 94.50 236 ASP A C 1
ATOM 1752 O O . ASP A 1 236 ? 12.350 -22.276 -27.222 1.00 94.50 236 ASP A O 1
ATOM 1756 N N . PRO A 1 237 ? 11.826 -24.447 -27.437 1.00 95.81 237 PRO A N 1
ATOM 1757 C CA . PRO A 1 237 ? 10.778 -24.404 -26.418 1.00 95.81 237 PRO A CA 1
ATOM 1758 C C . PRO A 1 237 ? 11.234 -23.876 -25.050 1.00 95.81 237 PRO A C 1
ATOM 1760 O O . PRO A 1 237 ? 10.425 -23.321 -24.312 1.00 95.81 237 PRO A O 1
ATOM 1763 N N . ARG A 1 238 ? 12.509 -24.053 -24.682 1.00 95.75 238 ARG A N 1
ATOM 1764 C CA . ARG A 1 238 ? 13.072 -23.527 -23.429 1.00 95.75 238 ARG A CA 1
ATOM 1765 C C . ARG A 1 238 ? 13.209 -22.012 -23.474 1.00 95.75 238 ARG A C 1
ATOM 1767 O O . ARG A 1 238 ? 12.817 -21.349 -22.519 1.00 95.75 238 ARG A O 1
ATOM 1774 N N . TYR A 1 239 ? 13.684 -21.482 -24.599 1.00 95.50 239 TYR A N 1
ATOM 1775 C CA . TYR A 1 239 ? 13.750 -20.043 -24.835 1.00 95.50 239 TYR A CA 1
ATOM 1776 C C . TYR A 1 239 ? 12.355 -19.420 -24.788 1.00 95.50 239 TYR A C 1
ATOM 1778 O O . TYR A 1 239 ? 12.133 -18.439 -24.090 1.00 95.50 239 TYR A O 1
ATOM 1786 N N . GLN A 1 240 ? 11.374 -20.063 -25.424 1.00 95.88 240 GLN A N 1
ATOM 1787 C CA . GLN A 1 240 ? 9.977 -19.624 -25.381 1.00 95.88 240 GLN A CA 1
ATOM 1788 C C . GLN A 1 240 ? 9.391 -19.614 -23.958 1.00 95.88 240 GLN A C 1
ATOM 1790 O O . GLN A 1 240 ? 8.627 -18.715 -23.619 1.00 95.88 240 GLN A O 1
ATOM 1795 N N . ARG A 1 241 ? 9.769 -20.565 -23.089 1.00 97.31 241 ARG A N 1
ATOM 1796 C CA . ARG A 1 241 ? 9.372 -20.539 -21.668 1.00 97.31 241 ARG A CA 1
ATOM 1797 C C . ARG A 1 241 ? 10.041 -19.413 -20.886 1.00 97.31 241 ARG A C 1
ATOM 1799 O O . ARG A 1 241 ? 9.373 -18.795 -20.064 1.00 97.31 241 ARG A O 1
ATOM 1806 N N . ALA A 1 242 ? 11.323 -19.146 -21.141 1.00 97.44 242 ALA A N 1
ATOM 1807 C CA . ALA A 1 242 ? 12.011 -18.003 -20.545 1.00 97.44 242 ALA A CA 1
ATOM 1808 C C . ALA A 1 242 ? 11.332 -16.689 -20.956 1.00 97.44 242 ALA A C 1
ATOM 1810 O O . ALA A 1 242 ? 11.006 -15.872 -20.098 1.00 97.44 242 ALA A O 1
ATOM 1811 N N . LEU A 1 243 ? 11.025 -16.531 -22.249 1.00 97.00 243 LEU A N 1
ATOM 1812 C CA . LEU A 1 243 ? 10.286 -15.380 -22.765 1.00 97.00 243 LEU A CA 1
ATOM 1813 C C . LEU A 1 243 ? 8.899 -15.248 -22.137 1.00 97.00 243 LEU A C 1
ATOM 1815 O O . LEU A 1 243 ? 8.506 -14.150 -21.764 1.00 97.00 243 LEU A O 1
ATOM 1819 N N . GLN A 1 244 ? 8.160 -16.349 -21.989 1.00 97.50 244 GLN A N 1
ATOM 1820 C CA . GLN A 1 244 ? 6.857 -16.316 -21.328 1.00 97.50 244 GLN A CA 1
ATOM 1821 C C . GLN A 1 244 ? 6.983 -15.856 -19.869 1.00 97.50 244 GLN A C 1
ATOM 1823 O O . GLN A 1 244 ? 6.225 -14.997 -19.429 1.00 97.50 244 GLN A O 1
ATOM 1828 N N . TYR A 1 245 ? 7.951 -16.398 -19.124 1.00 98.25 245 TYR A N 1
ATOM 1829 C CA . TYR A 1 245 ? 8.192 -16.002 -17.737 1.00 98.25 245 TYR A CA 1
ATOM 1830 C C . TYR A 1 245 ? 8.510 -14.510 -17.620 1.00 98.25 245 TYR A C 1
ATOM 1832 O O . TYR A 1 245 ? 7.981 -13.845 -16.727 1.00 98.25 245 TYR A O 1
ATOM 1840 N N . TYR A 1 246 ? 9.346 -14.005 -18.530 1.00 98.12 246 TYR A N 1
ATOM 1841 C CA . TYR A 1 246 ? 9.681 -12.593 -18.643 1.00 98.12 246 TYR A CA 1
ATOM 1842 C C . TYR A 1 246 ? 8.451 -11.744 -18.964 1.00 98.12 246 TYR A C 1
ATOM 1844 O O . TYR A 1 246 ? 8.165 -10.801 -18.238 1.00 98.12 246 TYR A O 1
ATOM 1852 N N . ALA A 1 247 ? 7.662 -12.118 -19.971 1.00 96.94 247 ALA A N 1
ATOM 1853 C CA . ALA A 1 247 ? 6.475 -11.369 -20.373 1.00 96.94 247 ALA A CA 1
ATOM 1854 C C . ALA A 1 247 ? 5.394 -11.296 -19.278 1.00 96.94 247 ALA A C 1
ATOM 1856 O O . ALA A 1 247 ? 4.636 -10.334 -19.226 1.00 96.94 247 ALA A O 1
ATOM 1857 N N . GLU A 1 248 ? 5.317 -12.297 -18.398 1.00 97.50 248 GLU A N 1
ATOM 1858 C CA . GLU A 1 248 ? 4.379 -12.320 -17.269 1.00 97.50 248 GLU A CA 1
ATOM 1859 C C . GLU A 1 248 ? 4.809 -11.447 -16.078 1.00 97.50 248 GLU A C 1
ATOM 1861 O O . GLU A 1 248 ? 3.983 -11.177 -15.206 1.00 97.50 248 GLU A O 1
ATOM 1866 N N . ARG A 1 249 ? 6.093 -11.083 -15.977 1.00 97.81 249 ARG A N 1
ATOM 1867 C CA . ARG A 1 249 ? 6.679 -10.463 -14.770 1.00 97.81 249 ARG A CA 1
ATOM 1868 C C . ARG A 1 249 ? 7.398 -9.146 -15.029 1.00 97.81 249 ARG A C 1
ATOM 1870 O O . ARG A 1 249 ? 7.534 -8.357 -14.105 1.00 97.81 249 ARG A O 1
ATOM 1877 N N . GLY A 1 250 ? 7.880 -8.923 -16.245 1.00 97.38 250 GLY A N 1
ATOM 1878 C CA . GLY A 1 250 ? 8.452 -7.653 -16.660 1.00 97.38 250 GLY A CA 1
ATOM 1879 C C . GLY A 1 250 ? 7.372 -6.582 -16.768 1.00 97.38 250 GLY A C 1
ATOM 1880 O O . GLY A 1 250 ? 6.223 -6.866 -17.107 1.00 97.38 250 GLY A O 1
ATOM 1881 N N . TYR A 1 251 ? 7.750 -5.336 -16.503 1.00 96.75 251 TYR A N 1
ATOM 1882 C CA . TYR A 1 251 ? 6.868 -4.198 -16.722 1.00 96.75 251 TYR A CA 1
ATOM 1883 C C . TYR A 1 251 ? 6.920 -3.778 -18.187 1.00 96.75 251 TYR A C 1
ATOM 1885 O O . TYR A 1 251 ? 7.997 -3.486 -18.704 1.00 96.75 251 TYR A O 1
ATOM 1893 N N . GLY A 1 252 ? 5.748 -3.751 -18.829 1.00 93.94 252 GLY A N 1
ATOM 1894 C CA . GLY A 1 252 ? 5.553 -3.321 -20.213 1.00 93.94 252 GLY A CA 1
ATOM 1895 C C . GLY A 1 252 ? 5.826 -1.832 -20.442 1.00 93.94 252 GLY A C 1
ATOM 1896 O O . GLY A 1 252 ? 6.061 -1.066 -19.506 1.00 93.94 252 GLY A O 1
ATOM 1897 N N . THR A 1 253 ? 5.764 -1.414 -21.710 1.00 91.31 253 THR A N 1
ATOM 1898 C CA . THR A 1 253 ? 6.096 -0.050 -22.170 1.00 91.31 253 THR A CA 1
ATOM 1899 C C . THR A 1 253 ? 5.342 1.061 -21.450 1.00 91.31 253 THR A C 1
ATOM 1901 O O . THR A 1 253 ? 5.870 2.155 -21.263 1.00 91.31 253 THR A O 1
ATOM 1904 N N . GLU A 1 254 ? 4.111 0.789 -21.033 1.00 92.31 254 GLU A N 1
ATOM 1905 C CA . GLU A 1 254 ? 3.290 1.740 -20.310 1.00 92.31 254 GLU A CA 1
ATOM 1906 C C . GLU A 1 254 ? 3.852 1.997 -18.909 1.00 92.31 254 GLU A C 1
ATOM 1908 O O . GLU A 1 254 ? 3.772 3.126 -18.446 1.00 92.31 254 GLU A O 1
ATOM 1913 N N . PHE A 1 255 ? 4.479 1.015 -18.251 1.00 95.56 255 PHE A N 1
ATOM 1914 C CA . PHE A 1 255 ? 4.925 1.084 -16.853 1.00 95.56 255 PHE A CA 1
ATOM 1915 C C . PHE A 1 255 ? 6.406 1.425 -16.664 1.00 95.56 255 PHE A C 1
ATOM 1917 O O . PHE A 1 255 ? 6.854 1.483 -15.522 1.00 95.56 255 PHE A O 1
ATOM 1924 N N . LEU A 1 256 ? 7.161 1.692 -17.729 1.00 96.00 256 LEU A N 1
ATOM 1925 C CA . LEU A 1 256 ? 8.600 1.951 -17.623 1.00 96.00 256 LEU A CA 1
ATOM 1926 C C . LEU A 1 256 ? 8.915 3.213 -16.799 1.00 96.00 256 LEU A C 1
ATOM 1928 O O . LEU A 1 256 ? 8.198 4.218 -16.854 1.00 96.00 256 LEU A O 1
ATOM 1932 N N . TRP A 1 257 ? 10.014 3.165 -16.046 1.00 97.25 257 TRP A N 1
ATOM 1933 C CA . TRP A 1 257 ? 10.507 4.273 -15.223 1.00 97.25 257 TRP A CA 1
ATOM 1934 C C . TRP A 1 257 ? 12.029 4.380 -15.286 1.00 97.25 257 TRP A C 1
ATOM 1936 O O . TRP A 1 257 ? 12.734 3.399 -15.538 1.00 97.25 257 TRP A O 1
ATOM 1946 N N . ASP A 1 258 ? 12.534 5.580 -15.024 1.00 96.94 258 ASP A N 1
ATOM 1947 C CA . ASP A 1 258 ? 13.960 5.866 -14.972 1.00 96.94 258 ASP A CA 1
ATOM 1948 C C . ASP A 1 258 ? 14.240 7.018 -13.997 1.00 96.94 258 ASP A C 1
ATOM 1950 O O . ASP A 1 258 ? 13.890 8.163 -14.263 1.00 96.94 258 ASP A O 1
ATOM 1954 N N . TRP A 1 259 ? 14.893 6.719 -12.874 1.00 96.69 259 TRP A N 1
ATOM 1955 C CA . TRP A 1 259 ? 15.337 7.707 -11.886 1.00 96.69 259 TRP A CA 1
ATOM 1956 C C . TRP A 1 259 ? 16.757 8.232 -12.159 1.00 96.69 259 TRP A C 1
ATOM 1958 O O . TRP A 1 259 ? 17.376 8.876 -11.303 1.00 96.69 259 TRP A O 1
ATOM 1968 N N . THR A 1 260 ? 17.355 7.900 -13.308 1.00 94.12 260 THR A N 1
ATOM 1969 C CA . THR A 1 260 ? 18.737 8.283 -13.612 1.00 94.12 260 THR A CA 1
ATOM 1970 C C . THR A 1 260 ? 18.867 9.799 -13.656 1.00 94.12 260 THR A C 1
ATOM 1972 O O . THR A 1 260 ? 18.243 10.482 -14.461 1.00 94.12 260 THR A O 1
ATOM 1975 N N . GLY A 1 261 ? 19.739 10.331 -12.799 1.00 90.12 261 GLY A N 1
ATOM 1976 C CA . GLY A 1 261 ? 19.951 11.772 -12.669 1.00 90.12 261 GLY A CA 1
ATOM 1977 C C . GLY A 1 261 ? 18.980 12.476 -11.714 1.00 90.12 261 GLY A C 1
ATOM 1978 O O . GLY A 1 261 ? 19.162 13.665 -11.473 1.00 90.12 261 GLY A O 1
ATOM 1979 N N . THR A 1 262 ? 18.022 11.760 -11.114 1.00 91.75 262 THR A N 1
ATOM 1980 C CA . THR A 1 262 ? 17.019 12.303 -10.179 1.00 91.75 262 THR A CA 1
ATOM 1981 C C . THR A 1 262 ? 16.987 11.525 -8.856 1.00 91.75 262 THR A C 1
ATOM 1983 O O . THR A 1 262 ? 15.921 11.210 -8.335 1.00 91.75 262 THR A O 1
ATOM 1986 N N . GLY A 1 263 ? 18.157 11.191 -8.297 1.00 87.12 263 GLY A N 1
ATOM 1987 C CA . GLY A 1 263 ? 18.253 10.394 -7.061 1.00 87.12 263 GLY A CA 1
ATOM 1988 C C . GLY A 1 263 ? 17.504 11.005 -5.867 1.00 87.12 263 GLY A C 1
ATOM 1989 O O . GLY A 1 263 ? 16.816 10.290 -5.149 1.00 87.12 263 GLY A O 1
ATOM 1990 N N . GLU A 1 264 ? 17.546 12.332 -5.716 1.00 94.31 264 GLU A N 1
ATOM 1991 C CA . GLU A 1 264 ? 16.784 13.056 -4.683 1.00 94.31 264 GLU A CA 1
ATOM 1992 C C . GLU A 1 264 ? 15.264 12.864 -4.841 1.00 94.31 264 GLU A C 1
ATOM 1994 O O . GLU A 1 264 ? 14.559 12.680 -3.853 1.00 94.31 264 GLU A O 1
ATOM 1999 N N . ALA A 1 265 ? 14.759 12.806 -6.080 1.00 96.00 265 ALA A N 1
ATOM 2000 C CA . ALA A 1 265 ? 13.342 12.548 -6.338 1.00 96.00 265 ALA A CA 1
ATOM 2001 C C . ALA A 1 265 ? 12.944 11.111 -5.961 1.00 96.00 265 ALA A C 1
ATOM 2003 O O . ALA A 1 265 ? 11.845 10.889 -5.456 1.00 96.00 265 ALA A O 1
ATOM 2004 N N . GLN A 1 266 ? 13.833 10.130 -6.160 1.00 96.56 266 GLN A N 1
ATOM 2005 C CA . GLN A 1 266 ? 13.578 8.750 -5.736 1.00 96.56 266 GLN A CA 1
ATOM 2006 C C . GLN A 1 266 ? 13.513 8.634 -4.202 1.00 96.56 266 GLN A C 1
ATOM 2008 O O . GLN A 1 266 ? 12.670 7.901 -3.678 1.00 96.56 266 GLN A O 1
ATOM 2013 N N . GLU A 1 267 ? 14.362 9.373 -3.481 1.00 96.69 267 GLU A N 1
ATOM 2014 C CA . GLU A 1 267 ? 14.315 9.458 -2.015 1.00 96.69 267 GLU A CA 1
ATOM 2015 C C . GLU A 1 267 ? 13.011 10.113 -1.532 1.00 96.69 267 GLU A C 1
ATOM 2017 O O . GLU A 1 267 ? 12.306 9.525 -0.710 1.00 96.69 267 GLU A O 1
ATOM 2022 N N . GLU A 1 268 ? 12.626 11.265 -2.097 1.00 97.81 268 GLU A N 1
ATOM 2023 C CA . GLU A 1 268 ? 11.360 11.945 -1.771 1.00 97.81 268 GLU A CA 1
ATOM 2024 C C . GLU A 1 268 ? 10.143 11.045 -2.042 1.00 97.81 268 GLU A C 1
ATOM 2026 O O . GLU A 1 268 ? 9.216 10.949 -1.231 1.00 97.81 268 GLU A O 1
ATOM 2031 N N . TYR A 1 269 ? 10.162 10.316 -3.157 1.00 98.06 269 TYR A N 1
ATOM 2032 C CA . TYR A 1 269 ? 9.147 9.320 -3.477 1.00 98.06 269 TYR A CA 1
ATOM 2033 C C . TYR A 1 269 ? 9.077 8.198 -2.424 1.00 98.06 269 TYR A C 1
ATOM 2035 O O . TYR A 1 269 ? 7.985 7.830 -1.970 1.00 98.06 269 TYR A O 1
ATOM 2043 N N . GLY A 1 270 ? 10.229 7.682 -1.988 1.00 97.69 270 GLY A N 1
ATOM 2044 C CA . GLY A 1 270 ? 10.320 6.691 -0.913 1.00 97.69 270 GLY A CA 1
ATOM 2045 C C . GLY A 1 270 ? 9.768 7.198 0.425 1.00 97.69 270 GLY A C 1
ATOM 2046 O O . GLY A 1 270 ? 9.080 6.456 1.139 1.00 97.69 270 GLY A O 1
ATOM 2047 N N . ASP A 1 271 ? 9.989 8.474 0.739 1.00 98.06 271 ASP A N 1
ATOM 2048 C CA . ASP A 1 271 ? 9.441 9.128 1.929 1.00 98.06 271 ASP A CA 1
ATOM 2049 C C . ASP A 1 271 ? 7.912 9.240 1.872 1.00 98.06 271 ASP A C 1
ATOM 2051 O O . ASP A 1 271 ? 7.234 8.990 2.877 1.00 98.06 271 ASP A O 1
ATOM 2055 N N . LEU A 1 272 ? 7.335 9.540 0.702 1.00 98.19 272 LEU A N 1
ATOM 2056 C CA . LEU A 1 272 ? 5.880 9.575 0.516 1.00 98.19 272 LEU A CA 1
ATOM 2057 C C . LEU A 1 272 ? 5.236 8.199 0.744 1.00 98.19 272 LEU A C 1
ATOM 2059 O O . LEU A 1 272 ? 4.210 8.111 1.431 1.00 98.19 272 LEU A O 1
ATOM 2063 N N . ILE A 1 273 ? 5.839 7.124 0.223 1.00 97.50 273 ILE A N 1
ATOM 2064 C CA . ILE A 1 273 ? 5.368 5.749 0.466 1.00 97.50 273 ILE A CA 1
ATOM 2065 C C . ILE A 1 273 ?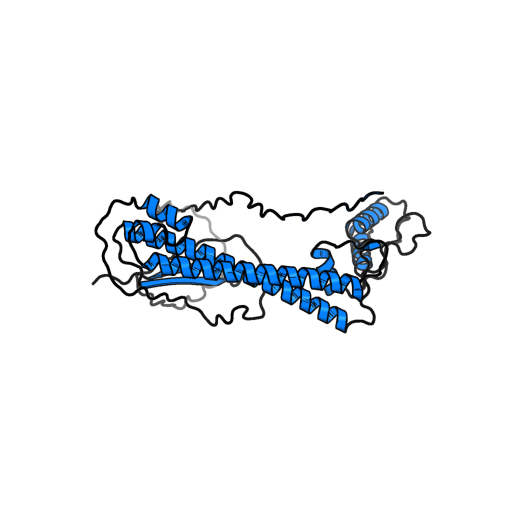 5.469 5.407 1.950 1.00 97.50 273 ILE A C 1
ATOM 2067 O O . ILE A 1 273 ? 4.484 4.980 2.558 1.00 97.50 273 ILE A O 1
ATOM 2071 N N . SER A 1 274 ? 6.622 5.672 2.563 1.00 97.00 274 SER A N 1
ATOM 2072 C CA . SER A 1 274 ? 6.850 5.405 3.985 1.00 97.00 274 SER A CA 1
ATOM 2073 C C . SER A 1 274 ? 5.847 6.149 4.871 1.00 97.00 274 SER A C 1
ATOM 2075 O O . SER A 1 274 ? 5.294 5.580 5.818 1.00 97.00 274 SER A O 1
ATOM 2077 N N . ALA A 1 275 ? 5.551 7.408 4.542 1.00 97.25 275 ALA A N 1
ATOM 2078 C CA . ALA A 1 275 ? 4.551 8.209 5.231 1.00 97.25 275 ALA A CA 1
ATOM 2079 C C . ALA A 1 275 ? 3.130 7.652 5.038 1.00 97.25 275 ALA A C 1
ATOM 2081 O O . ALA A 1 275 ? 2.368 7.593 6.007 1.00 97.25 275 ALA A O 1
ATOM 2082 N N . SER A 1 276 ? 2.768 7.233 3.820 1.00 97.31 276 SER A N 1
ATOM 2083 C CA . SER A 1 276 ? 1.480 6.596 3.512 1.00 97.31 276 SER A CA 1
ATOM 2084 C C . SER A 1 276 ? 1.275 5.331 4.352 1.00 97.31 276 SER A C 1
ATOM 2086 O O . SER A 1 276 ? 0.282 5.216 5.081 1.00 97.31 276 SER A O 1
ATOM 2088 N N . ASP A 1 277 ? 2.244 4.417 4.324 1.00 96.00 277 ASP A N 1
ATOM 2089 C CA . ASP A 1 277 ? 2.201 3.156 5.067 1.00 96.00 277 ASP A CA 1
ATOM 2090 C C . ASP A 1 277 ? 2.091 3.386 6.568 1.00 96.00 277 ASP A C 1
ATOM 2092 O O . ASP A 1 277 ? 1.326 2.717 7.268 1.00 96.00 277 ASP A O 1
ATOM 2096 N N . GLU A 1 278 ? 2.799 4.391 7.072 1.00 95.06 278 GLU A N 1
ATOM 2097 C CA . GLU A 1 278 ? 2.734 4.769 8.470 1.00 95.06 278 GLU A CA 1
ATOM 2098 C C . GLU A 1 278 ? 1.332 5.268 8.869 1.00 95.06 278 GLU A C 1
ATOM 2100 O O . GLU A 1 278 ? 0.794 4.881 9.913 1.00 95.06 278 GLU A O 1
ATOM 2105 N N . ARG A 1 279 ? 0.651 6.040 8.011 1.00 95.56 279 ARG A N 1
ATOM 2106 C CA . ARG A 1 279 ? -0.756 6.416 8.246 1.00 95.56 279 ARG A CA 1
ATOM 2107 C C . ARG A 1 279 ? -1.693 5.210 8.223 1.00 95.56 279 ARG A C 1
ATOM 2109 O O . ARG A 1 279 ? -2.595 5.138 9.063 1.00 95.56 279 ARG A O 1
ATOM 2116 N N . TYR A 1 280 ? -1.473 4.236 7.343 1.00 94.94 280 TYR A N 1
ATOM 2117 C CA . TYR A 1 280 ? -2.267 3.005 7.327 1.00 94.94 280 TYR A CA 1
ATOM 2118 C C . TYR A 1 280 ? -2.034 2.118 8.550 1.00 94.94 280 TYR A C 1
ATOM 2120 O O . TYR A 1 280 ? -2.999 1.590 9.116 1.00 94.94 280 TYR A O 1
ATOM 2128 N N . ARG A 1 281 ? -0.790 2.009 9.029 1.00 91.62 281 ARG A N 1
ATOM 2129 C CA . ARG A 1 281 ? -0.476 1.335 10.297 1.00 91.62 281 ARG A CA 1
ATOM 2130 C C . ARG A 1 281 ? -1.187 2.009 11.467 1.00 91.62 281 ARG A C 1
ATOM 2132 O O . ARG A 1 281 ? -1.807 1.331 12.287 1.00 91.62 281 ARG A O 1
ATOM 2139 N N . GLN A 1 282 ? -1.178 3.339 11.521 1.00 88.88 282 GLN A N 1
ATOM 2140 C CA . GLN A 1 282 ? -1.906 4.108 12.538 1.00 88.88 282 GLN A CA 1
ATOM 2141 C C . GLN A 1 282 ? -3.420 3.878 12.472 1.00 88.88 282 GLN A C 1
ATOM 2143 O O . GLN A 1 282 ? -4.051 3.683 13.511 1.00 88.88 282 GLN A O 1
ATOM 2148 N N . ALA A 1 283 ? -4.012 3.844 11.276 1.00 92.38 283 ALA A N 1
ATOM 2149 C CA . ALA A 1 283 ? -5.429 3.527 11.117 1.00 92.38 283 ALA A CA 1
ATOM 2150 C C . ALA A 1 283 ? -5.747 2.110 11.635 1.00 92.38 283 ALA A C 1
ATOM 2152 O O . ALA A 1 283 ? -6.664 1.935 12.436 1.00 92.38 283 ALA A O 1
ATOM 2153 N N . THR A 1 284 ? -4.947 1.108 11.262 1.00 90.88 284 THR A N 1
ATOM 2154 C CA . THR A 1 284 ? -5.101 -0.278 11.739 1.00 90.88 284 THR A CA 1
ATOM 2155 C C . THR A 1 284 ? -4.990 -0.381 13.262 1.00 90.88 284 THR A C 1
ATOM 2157 O O . THR A 1 284 ? -5.790 -1.061 13.905 1.00 90.88 284 THR A O 1
ATOM 2160 N N . ASN A 1 285 ? -4.053 0.349 13.869 1.00 85.75 285 ASN A N 1
ATOM 2161 C CA . ASN A 1 285 ? -3.905 0.407 15.321 1.00 85.75 285 ASN A CA 1
ATOM 2162 C C . ASN A 1 285 ? -5.122 1.051 16.010 1.00 85.75 285 ASN A C 1
ATOM 2164 O O . ASN A 1 285 ? -5.576 0.546 17.039 1.00 85.75 285 ASN A O 1
ATOM 2168 N N . ALA A 1 286 ? -5.686 2.121 15.438 1.00 86.06 286 ALA A N 1
ATOM 2169 C CA . ALA A 1 286 ? -6.915 2.739 15.939 1.00 86.06 286 ALA A CA 1
ATOM 2170 C C . ALA A 1 286 ? -8.110 1.773 15.855 1.00 86.06 286 ALA A C 1
ATOM 2172 O O . ALA A 1 286 ? -8.861 1.640 16.820 1.00 86.06 286 ALA A O 1
ATOM 2173 N N . LEU A 1 287 ? -8.237 1.030 14.751 1.00 92.06 287 LEU A N 1
ATOM 2174 C CA . LEU A 1 287 ? -9.254 -0.013 14.603 1.00 92.06 287 LEU A CA 1
ATOM 2175 C C . LEU A 1 287 ? -9.089 -1.129 15.649 1.00 92.06 287 LEU A C 1
ATOM 2177 O O . LEU A 1 287 ? -10.071 -1.571 16.243 1.00 92.06 287 LEU A O 1
ATOM 2181 N N . GLY A 1 288 ? -7.853 -1.545 15.934 1.00 87.00 288 GLY A N 1
ATOM 2182 C CA . GLY A 1 288 ? -7.560 -2.491 17.013 1.00 87.00 288 GLY A CA 1
ATOM 2183 C C . GLY A 1 288 ? -8.008 -1.982 18.388 1.00 87.00 288 GLY A C 1
ATOM 2184 O O . GLY A 1 288 ? -8.598 -2.736 19.163 1.00 87.00 288 GLY A O 1
ATOM 2185 N N . ALA A 1 289 ? -7.803 -0.691 18.673 1.00 85.06 289 ALA A N 1
ATOM 2186 C CA . ALA A 1 289 ? -8.258 -0.061 19.912 1.00 85.06 289 ALA A CA 1
ATOM 2187 C C . ALA A 1 289 ? -9.794 0.002 20.022 1.00 85.06 289 ALA A C 1
ATOM 2189 O O . ALA A 1 289 ? -10.332 -0.248 21.101 1.00 85.06 289 ALA A O 1
ATOM 2190 N N . ILE A 1 290 ? -10.499 0.268 18.917 1.00 88.56 290 ILE A N 1
ATOM 2191 C CA . ILE A 1 290 ? -11.967 0.187 18.845 1.00 88.56 290 ILE A CA 1
ATOM 2192 C C . ILE A 1 290 ? -12.424 -1.234 19.195 1.00 88.56 290 ILE A C 1
ATOM 2194 O O . ILE A 1 290 ? -13.182 -1.435 20.140 1.00 88.56 290 ILE A O 1
ATOM 2198 N N . ILE A 1 291 ? -11.890 -2.255 18.522 1.00 87.44 291 ILE A N 1
ATOM 2199 C CA . ILE A 1 291 ? -12.262 -3.656 18.784 1.00 87.44 291 ILE A CA 1
ATOM 2200 C C . ILE A 1 291 ? -11.997 -4.036 20.251 1.00 87.44 291 ILE A C 1
ATOM 2202 O O . ILE A 1 291 ? -12.831 -4.674 20.897 1.00 87.44 291 ILE A O 1
ATOM 2206 N N . ALA A 1 292 ? -10.868 -3.605 20.814 1.00 84.00 292 ALA A N 1
ATOM 2207 C CA . ALA A 1 292 ? -10.567 -3.790 22.230 1.00 84.00 292 ALA A CA 1
ATOM 2208 C C . ALA A 1 292 ? -11.616 -3.137 23.147 1.00 84.00 292 ALA A C 1
ATOM 2210 O O . ALA A 1 292 ? -12.060 -3.764 24.111 1.00 84.00 292 ALA A O 1
ATOM 2211 N N . ASN A 1 293 ? -12.044 -1.910 22.837 1.00 87.12 293 ASN A N 1
ATOM 2212 C CA . ASN A 1 293 ? -13.090 -1.194 23.567 1.00 87.12 293 ASN A CA 1
ATOM 2213 C C . ASN A 1 293 ? -14.412 -1.984 23.582 1.00 87.12 293 ASN A C 1
ATOM 2215 O O . ASN A 1 293 ? -15.016 -2.145 24.646 1.00 87.12 293 ASN A O 1
ATOM 2219 N N . HIS A 1 294 ? -14.813 -2.566 22.445 1.00 88.50 294 HIS A N 1
ATOM 2220 C CA 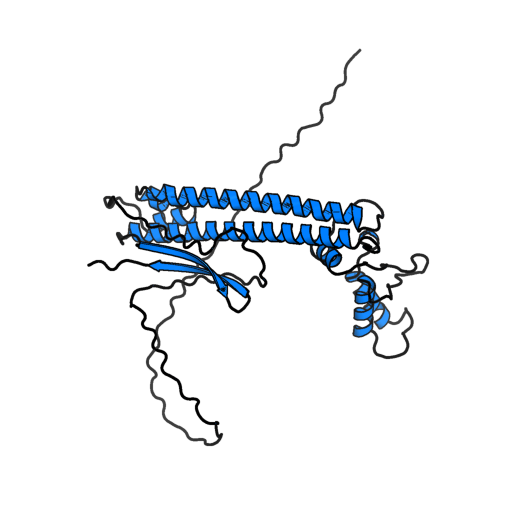. HIS A 1 294 ? -15.981 -3.453 22.353 1.00 88.50 294 HIS A CA 1
ATOM 2221 C C . HIS A 1 294 ? -15.862 -4.678 23.268 1.00 88.50 294 HIS A C 1
ATOM 2223 O O . HIS A 1 294 ? -16.777 -4.968 24.042 1.00 88.50 294 HIS A O 1
ATOM 2229 N N . VAL A 1 295 ? -14.728 -5.385 23.225 1.00 87.19 295 VAL A N 1
ATOM 2230 C CA . VAL A 1 295 ? -14.509 -6.593 24.040 1.00 87.19 295 VAL A CA 1
ATOM 2231 C C . VAL A 1 295 ? -14.551 -6.260 25.529 1.00 87.19 295 VAL A C 1
ATOM 2233 O O . VAL A 1 295 ? -15.261 -6.918 26.293 1.00 87.19 295 VAL A O 1
ATOM 2236 N N . VAL A 1 296 ? -13.838 -5.211 25.945 1.00 84.06 296 VAL A N 1
ATOM 2237 C CA . VAL A 1 296 ? -13.824 -4.762 27.342 1.00 84.06 296 VAL A CA 1
ATOM 2238 C C . VAL A 1 296 ? -15.224 -4.360 27.792 1.00 84.06 296 VAL A C 1
ATOM 2240 O O . VAL A 1 296 ? -15.657 -4.763 28.871 1.00 84.06 296 VAL A O 1
ATOM 2243 N N . SER A 1 297 ? -15.959 -3.621 26.959 1.00 84.62 297 SER A N 1
ATOM 2244 C CA . SER A 1 297 ? -17.329 -3.220 27.268 1.00 84.62 297 SER A CA 1
ATOM 2245 C C . SER A 1 297 ? -18.270 -4.419 27.418 1.00 84.62 297 SER A C 1
ATOM 2247 O O . SER A 1 297 ? -19.097 -4.441 28.333 1.00 84.62 297 SER A O 1
ATOM 2249 N N . ALA A 1 298 ? -18.139 -5.438 26.567 1.00 85.56 298 ALA A N 1
ATOM 2250 C CA . ALA A 1 298 ? -18.951 -6.650 26.626 1.00 85.56 298 ALA A CA 1
ATOM 2251 C C . ALA A 1 298 ? -18.680 -7.479 27.893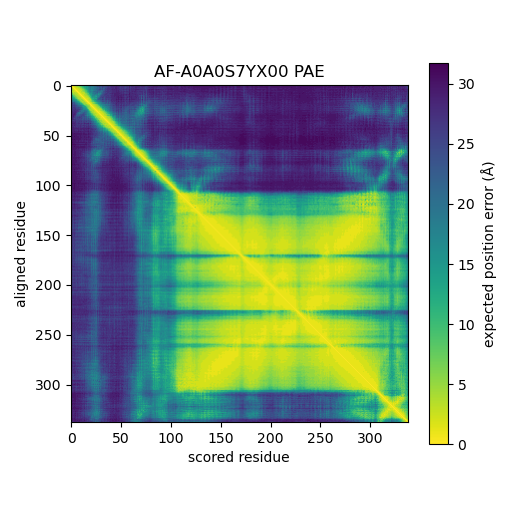 1.00 85.56 298 ALA A C 1
ATOM 2253 O O . ALA A 1 298 ? -19.628 -7.917 28.556 1.00 85.56 298 ALA A O 1
ATOM 2254 N N . VAL A 1 299 ? -17.405 -7.650 28.262 1.00 85.38 299 VAL A N 1
ATOM 2255 C CA . VAL A 1 299 ? -16.997 -8.340 29.498 1.00 85.38 299 VAL A CA 1
ATOM 2256 C C . VAL A 1 299 ? -17.487 -7.581 30.729 1.00 85.38 299 VAL A C 1
ATOM 2258 O O . VAL A 1 299 ? -18.061 -8.179 31.637 1.00 85.38 299 VAL A O 1
ATOM 2261 N N . ASP A 1 300 ? -17.328 -6.261 30.751 1.00 83.56 300 ASP A N 1
ATOM 2262 C CA . ASP A 1 300 ? -17.778 -5.421 31.858 1.00 83.56 300 ASP A CA 1
ATOM 2263 C C . ASP A 1 300 ? -19.310 -5.457 32.045 1.00 83.56 300 ASP A C 1
ATOM 2265 O O . ASP A 1 300 ? -19.814 -5.569 33.168 1.00 83.56 300 ASP A O 1
ATOM 2269 N N . ALA A 1 301 ? -20.073 -5.456 30.947 1.00 84.88 301 ALA A N 1
ATOM 2270 C CA . ALA A 1 301 ? -21.528 -5.601 30.987 1.00 84.88 301 ALA A CA 1
ATOM 2271 C C . ALA A 1 301 ? -21.938 -6.979 31.528 1.00 84.88 301 ALA A C 1
ATOM 2273 O O . ALA A 1 301 ? -22.848 -7.078 32.357 1.00 84.88 301 ALA A O 1
ATOM 2274 N N . TYR A 1 302 ? -21.238 -8.037 31.101 1.00 85.25 302 TYR A N 1
ATOM 2275 C CA . TYR A 1 302 ? -21.453 -9.393 31.600 1.00 85.25 302 TYR A CA 1
ATOM 2276 C C . TYR A 1 302 ? -21.231 -9.474 33.114 1.00 85.25 302 TYR A C 1
ATOM 2278 O O . TYR A 1 302 ? -22.123 -9.902 33.847 1.00 85.25 302 TYR A O 1
ATOM 2286 N N . LEU A 1 303 ? -20.069 -9.027 33.596 1.00 85.12 303 LEU A N 1
ATOM 2287 C CA . LEU A 1 303 ? -19.707 -9.101 35.011 1.00 85.12 303 LEU A CA 1
ATOM 2288 C C . LEU A 1 303 ? -20.687 -8.319 35.886 1.00 85.12 303 LEU A C 1
ATOM 2290 O O . LEU A 1 303 ? -21.175 -8.839 36.890 1.00 85.12 303 LEU A O 1
ATOM 2294 N N . SER A 1 304 ? -21.068 -7.112 35.475 1.00 83.81 304 SER A N 1
ATOM 2295 C CA . SER A 1 304 ? -21.995 -6.318 36.279 1.00 83.81 304 SER A CA 1
ATOM 2296 C C . SER A 1 304 ? -23.428 -6.821 36.256 1.00 83.81 304 SER A C 1
ATOM 2298 O O . SER A 1 304 ? -24.112 -6.698 37.266 1.00 83.81 304 SER A O 1
ATOM 2300 N N . SER A 1 305 ? -23.876 -7.459 35.173 1.00 83.19 305 SER A N 1
ATOM 2301 C CA . SER A 1 305 ? -25.171 -8.155 35.177 1.00 83.19 305 SER A CA 1
ATOM 2302 C C . SER A 1 305 ? -25.212 -9.335 36.163 1.00 83.19 305 SER A C 1
ATOM 2304 O O . SER A 1 305 ? -26.285 -9.764 36.581 1.00 83.19 305 SER A O 1
ATOM 2306 N N . ARG A 1 306 ? -24.041 -9.855 36.556 1.00 83.81 306 ARG A N 1
ATOM 2307 C CA . ARG A 1 306 ? -23.874 -10.906 37.569 1.00 83.81 306 ARG A CA 1
ATOM 2308 C C . ARG A 1 306 ? -23.626 -10.355 38.975 1.00 83.81 306 ARG A C 1
ATOM 2310 O O . ARG A 1 306 ? -23.403 -11.143 39.887 1.00 83.81 306 ARG A O 1
ATOM 2317 N N . GLY A 1 307 ? -23.633 -9.032 39.153 1.00 81.69 307 GLY A N 1
ATOM 2318 C CA . GLY A 1 307 ? -23.305 -8.392 40.426 1.00 81.69 307 GLY A CA 1
ATOM 2319 C C . GLY A 1 307 ? -21.829 -8.511 40.821 1.00 81.69 307 GLY A C 1
ATOM 2320 O O . GLY A 1 307 ? -21.488 -8.226 41.966 1.00 81.69 307 GLY A O 1
ATOM 2321 N N . VAL A 1 308 ? -20.947 -8.925 39.900 1.00 78.88 308 VAL A N 1
ATOM 2322 C CA . VAL A 1 308 ? -19.504 -8.969 40.160 1.00 78.88 308 VAL A CA 1
ATOM 2323 C C . VAL A 1 308 ? -18.981 -7.529 40.202 1.00 78.88 308 VAL A C 1
ATOM 2325 O O . VAL A 1 308 ? -19.278 -6.760 39.277 1.00 78.88 308 VAL A O 1
ATOM 2328 N N . PRO A 1 309 ? -18.225 -7.143 41.251 1.00 69.50 309 PRO A N 1
ATOM 2329 C CA . PRO A 1 309 ? -17.605 -5.830 41.328 1.00 69.50 309 PRO A CA 1
ATOM 2330 C C . PRO A 1 309 ? -16.750 -5.551 40.097 1.00 69.50 309 PRO A C 1
ATOM 2332 O O . PRO A 1 309 ? -16.081 -6.440 39.566 1.00 69.50 309 PRO A O 1
ATOM 2335 N N . THR A 1 310 ? -16.782 -4.302 39.645 1.00 64.94 310 THR A N 1
ATOM 2336 C CA . THR A 1 310 ? -16.010 -3.856 38.491 1.00 64.94 310 THR A CA 1
ATOM 2337 C C . THR A 1 310 ? -14.524 -4.153 38.704 1.00 64.94 310 THR A C 1
ATOM 2339 O O . THR A 1 310 ? -14.014 -3.880 39.794 1.00 64.94 310 THR A O 1
ATOM 2342 N N . PRO A 1 311 ? -13.810 -4.663 37.688 1.00 62.81 311 PRO A N 1
ATOM 2343 C CA . PRO A 1 311 ? -12.360 -4.758 37.750 1.00 62.81 311 PRO A CA 1
ATOM 2344 C C . PRO A 1 311 ? -11.731 -3.400 38.061 1.00 62.81 311 PRO A C 1
ATOM 2346 O O . PRO A 1 311 ? -12.142 -2.384 37.498 1.00 62.81 311 PRO A O 1
ATOM 2349 N N . SER A 1 312 ? -10.738 -3.388 38.949 1.00 57.94 312 SER A N 1
ATOM 2350 C CA . SER A 1 312 ? -10.000 -2.177 39.320 1.00 57.94 312 SER A CA 1
ATOM 2351 C C . SER A 1 312 ? -9.046 -1.730 38.212 1.00 57.94 312 SER A C 1
ATOM 2353 O O . SER A 1 312 ? -8.741 -0.544 38.095 1.00 57.94 312 SER A O 1
ATOM 2355 N N . GLU A 1 313 ? -8.622 -2.662 37.353 1.00 63.44 313 GLU A N 1
ATOM 2356 C CA . GLU A 1 313 ? -7.798 -2.378 36.184 1.00 63.44 313 GLU A CA 1
ATOM 2357 C C . GLU A 1 313 ? -8.180 -3.300 35.019 1.00 63.44 313 GLU A C 1
ATOM 2359 O O . GLU A 1 313 ? -8.208 -4.525 35.155 1.00 63.44 313 GLU A O 1
ATOM 2364 N N . ILE A 1 314 ? -8.431 -2.718 33.846 1.00 59.97 314 ILE A N 1
ATOM 2365 C CA . ILE A 1 314 ? -8.481 -3.451 32.579 1.00 59.97 314 ILE A CA 1
ATOM 2366 C C . ILE A 1 314 ? -7.441 -2.828 31.663 1.00 59.97 314 ILE A C 1
ATOM 2368 O O . ILE A 1 314 ? -7.572 -1.676 31.258 1.00 59.97 314 ILE A O 1
ATOM 2372 N N . ARG A 1 315 ? -6.396 -3.587 31.345 1.00 63.69 315 ARG A N 1
ATOM 2373 C CA . ARG A 1 315 ? -5.299 -3.140 30.494 1.00 63.69 315 ARG A CA 1
ATOM 2374 C C . ARG A 1 315 ? -5.362 -3.876 29.171 1.00 63.69 315 ARG A C 1
ATOM 2376 O O . ARG A 1 315 ? -5.126 -5.082 29.130 1.00 63.69 315 ARG A O 1
ATOM 2383 N N . VAL A 1 316 ? -5.621 -3.137 28.100 1.00 58.66 316 VAL A N 1
ATOM 2384 C CA . VAL A 1 316 ? -5.473 -3.635 26.733 1.00 58.66 316 VAL A CA 1
ATOM 2385 C C . VAL A 1 316 ? -4.268 -2.955 26.115 1.00 58.66 316 VAL A C 1
ATOM 2387 O O . VAL A 1 316 ? -4.194 -1.728 26.093 1.00 58.66 316 VAL A O 1
ATOM 2390 N N . ALA A 1 317 ? -3.292 -3.742 25.678 1.00 61.09 317 ALA A N 1
ATOM 2391 C CA . ALA A 1 317 ? -2.097 -3.208 25.045 1.00 61.09 317 ALA A CA 1
ATOM 2392 C C . ALA A 1 317 ? -1.661 -4.093 23.874 1.00 61.09 317 ALA A C 1
ATOM 2394 O O . ALA A 1 317 ? -1.697 -5.326 23.998 1.00 61.09 317 ALA A O 1
ATOM 2395 N N . PRO A 1 318 ? -1.195 -3.487 22.769 1.00 54.59 318 PRO A N 1
ATOM 2396 C CA . PRO A 1 318 ? -0.448 -4.222 21.770 1.00 54.59 318 PRO A CA 1
ATOM 2397 C C . PRO A 1 318 ? 0.876 -4.674 22.399 1.00 54.59 318 PRO A C 1
ATOM 2399 O O . PRO A 1 318 ? 1.592 -3.906 23.040 1.00 54.59 318 PRO A O 1
ATOM 2402 N N . THR A 1 319 ? 1.181 -5.954 22.262 1.00 65.62 319 THR A N 1
ATOM 2403 C CA . THR A 1 319 ? 2.450 -6.571 22.634 1.00 65.62 319 THR A CA 1
ATOM 2404 C C . THR A 1 319 ? 3.054 -7.128 21.365 1.00 65.62 319 THR A C 1
ATOM 2406 O O . THR A 1 319 ? 2.419 -7.930 20.684 1.00 65.62 319 THR A O 1
ATOM 2409 N N . VAL A 1 320 ? 4.274 -6.715 21.046 1.00 64.50 320 VAL A N 1
ATOM 2410 C CA . VAL A 1 320 ? 4.987 -7.270 19.898 1.00 64.50 320 VAL A CA 1
ATOM 2411 C C . VAL A 1 320 ? 5.741 -8.509 20.355 1.00 64.50 320 VAL A C 1
ATOM 2413 O O . VAL A 1 320 ? 6.515 -8.461 21.313 1.00 64.50 320 VAL A O 1
ATOM 2416 N N . ALA A 1 321 ? 5.443 -9.643 19.730 1.00 65.69 321 ALA A N 1
ATOM 2417 C CA . ALA A 1 321 ? 6.129 -10.895 19.989 1.00 65.69 321 ALA A CA 1
ATOM 2418 C C . ALA A 1 321 ? 7.567 -10.838 19.441 1.00 65.69 321 ALA A C 1
ATOM 2420 O O . ALA A 1 321 ? 7.835 -10.080 18.509 1.00 65.69 321 ALA A O 1
ATOM 2421 N N . PRO A 1 322 ? 8.487 -11.682 19.944 1.00 59.72 322 PRO A N 1
ATOM 2422 C CA . PRO A 1 322 ? 9.837 -11.794 19.386 1.00 59.72 322 PRO A CA 1
ATOM 2423 C C . PRO A 1 322 ? 9.868 -12.132 17.885 1.00 59.72 322 PRO A C 1
ATOM 2425 O O . PRO A 1 322 ? 10.842 -11.819 17.216 1.00 59.72 322 PRO A O 1
ATOM 2428 N N . SER A 1 323 ? 8.800 -12.741 17.354 1.00 62.03 323 SER A N 1
ATOM 2429 C CA . SER A 1 323 ? 8.607 -13.024 15.924 1.00 62.03 323 SER A CA 1
ATOM 2430 C C . SER A 1 323 ? 8.260 -11.792 15.077 1.00 62.03 323 SER A C 1
ATOM 2432 O O . SER A 1 323 ? 8.180 -11.903 13.860 1.00 62.03 323 SER A O 1
ATOM 2434 N N . GLY A 1 324 ? 8.012 -10.634 15.696 1.00 54.06 324 GLY A N 1
ATOM 2435 C CA . GLY A 1 324 ? 7.487 -9.440 15.030 1.00 54.06 324 GLY A CA 1
ATOM 2436 C C . GLY A 1 324 ? 5.957 -9.374 14.973 1.00 54.06 324 GLY A C 1
ATOM 2437 O O . GLY A 1 324 ? 5.418 -8.337 14.600 1.00 54.06 324 GLY A O 1
ATOM 2438 N N . ASP A 1 325 ? 5.247 -10.428 15.392 1.00 58.34 325 ASP A N 1
ATOM 2439 C CA . ASP A 1 325 ? 3.781 -10.440 15.390 1.00 58.34 325 ASP A CA 1
ATOM 2440 C C . ASP A 1 325 ? 3.209 -9.476 16.437 1.00 58.34 325 ASP A C 1
ATOM 2442 O O . ASP A 1 325 ? 3.560 -9.539 17.622 1.00 58.34 325 ASP A O 1
ATOM 2446 N N . VAL A 1 326 ? 2.248 -8.643 16.040 1.00 57.88 326 VAL A N 1
ATOM 2447 C CA . VAL A 1 326 ? 1.488 -7.815 16.983 1.00 57.88 326 VAL A CA 1
ATOM 2448 C C . VAL A 1 326 ? 0.373 -8.652 17.613 1.00 57.88 326 VAL A C 1
ATOM 2450 O O . VAL A 1 326 ? -0.532 -9.136 16.937 1.00 57.88 326 VAL A O 1
ATOM 2453 N N . ARG A 1 327 ? 0.410 -8.807 18.939 1.00 63.41 327 ARG A N 1
ATOM 2454 C CA . ARG A 1 327 ? -0.635 -9.470 19.731 1.00 63.41 327 ARG A CA 1
ATOM 2455 C C . ARG A 1 327 ? -1.352 -8.467 20.612 1.00 63.41 327 ARG A C 1
ATOM 2457 O O . ARG A 1 327 ? -0.720 -7.660 21.284 1.00 63.41 327 ARG A O 1
ATOM 2464 N N . TRP A 1 328 ? -2.669 -8.573 20.688 1.00 57.78 328 TRP A N 1
ATOM 2465 C CA . TRP A 1 328 ? -3.456 -7.792 21.635 1.00 57.78 328 TRP A CA 1
ATOM 2466 C C . TRP A 1 328 ? -3.657 -8.600 22.909 1.00 57.78 328 TRP A C 1
ATOM 2468 O O . TRP A 1 328 ? -4.272 -9.664 22.890 1.00 57.78 328 TRP A O 1
ATOM 2478 N N . VAL A 1 329 ? -3.112 -8.105 24.020 1.00 64.44 329 VAL A N 1
ATOM 2479 C CA . VAL A 1 329 ? -3.259 -8.750 25.328 1.00 64.44 329 VAL A CA 1
ATOM 2480 C C . VAL A 1 329 ? -4.214 -7.923 26.171 1.00 64.44 329 VAL A C 1
ATOM 2482 O O . VAL A 1 329 ? -4.005 -6.722 26.349 1.00 64.44 329 VAL A O 1
ATOM 2485 N N . THR A 1 330 ? -5.242 -8.582 26.707 1.00 54.47 330 THR A N 1
ATOM 2486 C CA . THR A 1 330 ? -6.154 -8.002 27.695 1.00 54.47 330 THR A CA 1
ATOM 2487 C C . THR A 1 330 ? -5.841 -8.602 29.059 1.00 54.47 330 THR A C 1
ATOM 2489 O O . THR A 1 330 ? -5.978 -9.807 29.256 1.00 54.47 330 THR A O 1
ATOM 2492 N N . ARG A 1 331 ? -5.421 -7.769 30.013 1.00 67.06 331 ARG A N 1
ATOM 2493 C CA . ARG A 1 331 ? -5.294 -8.154 31.424 1.00 67.06 331 ARG A CA 1
ATOM 2494 C C . ARG A 1 331 ? -6.386 -7.492 32.235 1.00 67.06 331 ARG A C 1
ATOM 2496 O O . ARG A 1 331 ? -6.573 -6.283 32.145 1.00 67.06 331 ARG A O 1
ATOM 2503 N N . VAL A 1 332 ? -7.063 -8.290 33.048 1.00 57.19 332 VAL A N 1
ATOM 2504 C CA . VAL A 1 332 ? -8.099 -7.832 33.970 1.00 57.19 332 VAL A CA 1
ATOM 2505 C C . VAL A 1 332 ? -7.608 -8.097 35.385 1.00 57.19 332 VAL A C 1
ATOM 2507 O O . VAL A 1 332 ? -7.315 -9.239 35.738 1.00 57.19 332 VAL A O 1
ATOM 2510 N N . ARG A 1 333 ? -7.504 -7.043 36.193 1.00 70.56 333 ARG A N 1
ATOM 2511 C CA . ARG A 1 333 ? -7.226 -7.142 37.622 1.00 70.56 333 ARG A CA 1
ATOM 2512 C C . ARG A 1 333 ? -8.517 -6.897 38.389 1.00 70.56 333 ARG A C 1
ATOM 2514 O O . ARG A 1 333 ? -9.165 -5.865 38.231 1.00 70.56 333 ARG A O 1
ATOM 2521 N N . LEU A 1 334 ? -8.877 -7.873 39.211 1.00 60.31 334 LEU A N 1
ATOM 2522 C CA . LEU A 1 334 ? -9.946 -7.761 40.192 1.00 60.31 334 LEU A CA 1
ATOM 2523 C C . LEU A 1 334 ? -9.283 -7.514 41.545 1.00 60.31 334 LEU A C 1
ATOM 2525 O O . LEU A 1 334 ? -8.392 -8.274 41.934 1.00 60.31 334 LEU A O 1
ATOM 2529 N N . ASP A 1 335 ? -9.700 -6.480 42.267 1.00 63.69 335 ASP A N 1
ATOM 2530 C CA . ASP A 1 335 ? -9.306 -6.370 43.667 1.00 63.69 335 ASP A CA 1
ATOM 2531 C C . ASP A 1 335 ? -10.019 -7.476 44.452 1.00 63.69 335 ASP A C 1
ATOM 2533 O O . ASP A 1 335 ? -11.218 -7.714 44.271 1.00 63.69 335 ASP A O 1
ATOM 2537 N N . ARG A 1 336 ? -9.274 -8.197 45.300 1.00 47.34 336 ARG A N 1
ATOM 2538 C CA . ARG A 1 336 ? -9.890 -9.143 46.234 1.00 47.34 336 ARG A CA 1
ATOM 2539 C C . ARG A 1 336 ? -10.806 -8.360 47.167 1.00 47.34 336 ARG A C 1
ATOM 2541 O O . ARG A 1 336 ? -10.377 -7.377 47.770 1.00 47.34 336 ARG A O 1
ATOM 2548 N N . LEU A 1 337 ? -12.043 -8.833 47.287 1.00 43.12 337 LEU A N 1
ATOM 2549 C CA . LEU A 1 337 ? -12.925 -8.433 48.375 1.00 43.12 337 LEU A CA 1
ATOM 2550 C C . LEU A 1 337 ? -12.244 -8.773 49.719 1.00 43.12 337 LEU A C 1
ATOM 2552 O O . LEU A 1 337 ? -11.571 -9.809 49.782 1.00 43.12 337 LEU A O 1
ATOM 2556 N N . PRO A 1 338 ? -12.372 -7.908 50.741 1.00 41.66 338 PRO A N 1
ATOM 2557 C CA . PRO A 1 338 ? -11.917 -8.200 52.099 1.00 41.66 338 PRO A CA 1
ATOM 2558 C C . PRO A 1 338 ? -12.613 -9.421 52.707 1.00 41.66 338 PRO A C 1
ATOM 2560 O O . PRO A 1 338 ? -13.776 -9.700 52.325 1.00 41.66 338 PRO A O 1
#

Radius of gyration: 30.98 Å; Cα contacts (8 Å, |Δi|>4): 389; chains: 1; bounding box: 62×88×87 Å